Protein AF-A0A5T5WAS2-F1 (afdb_monomer)

Mean predicted aligned error: 12.67 Å

Foldseek 3Di:
DEEEPNHDQPDPLDPVDPLLCLVVVCVVPCQQSVDDSVPDDDYHYDYCVVQVVQDADPVSHHTDPDDSSVVVSVVVNVVSNVCSLDDNHPNHPVVVVVVVVVVVVVVVVVVVVVVVLVVLLVVLVVLLVVLVVVLVVLLVVLVVLVVVCVVPPCLLPPVNLVVSVVSLVVSVVSLVVSDQRDDRPDNPPCPVSSVVSVVSSVSSVVSSVVSVVVSVVSVVVNCVVDVPVVVVVVVVVVVVVVVVVVVVVVVVVVVVVVVVVVVD

Structure (mmCIF, N/CA/C/O backbone):
data_AF-A0A5T5WAS2-F1
#
_entry.id   AF-A0A5T5WAS2-F1
#
loop_
_atom_site.group_PDB
_atom_site.id
_atom_site.type_symbol
_atom_site.label_atom_id
_atom_site.label_alt_id
_atom_site.label_comp_id
_atom_site.label_asym_id
_atom_site.label_entity_id
_atom_site.label_seq_id
_atom_site.pdbx_PDB_ins_code
_atom_site.Cartn_x
_atom_site.Cartn_y
_atom_site.Cartn_z
_atom_site.occupancy
_atom_site.B_iso_or_equiv
_atom_site.auth_seq_id
_atom_site.auth_comp_id
_atom_site.auth_asym_id
_atom_site.auth_atom_id
_atom_site.pdbx_PDB_model_num
ATOM 1 N N . MET A 1 1 ? 25.055 -9.696 -26.603 1.00 89.44 1 MET A N 1
ATOM 2 C CA . MET A 1 1 ? 26.155 -10.652 -26.904 1.00 89.44 1 MET A CA 1
ATOM 3 C C . MET A 1 1 ? 26.413 -10.680 -28.405 1.00 89.44 1 MET A C 1
ATOM 5 O O . MET A 1 1 ? 25.540 -10.243 -29.143 1.00 89.44 1 MET A O 1
ATOM 9 N N . VAL A 1 2 ? 27.564 -11.176 -28.863 1.00 92.69 2 VAL A N 1
ATOM 10 C CA . VAL A 1 2 ? 27.837 -11.374 -30.299 1.00 92.69 2 VAL A CA 1
ATOM 11 C C . VAL A 1 2 ? 28.232 -12.828 -30.540 1.00 92.69 2 VAL A C 1
ATOM 13 O O . VAL A 1 2 ? 29.030 -13.386 -29.785 1.00 92.69 2 VAL A O 1
ATOM 16 N N . PHE A 1 3 ? 27.650 -13.431 -31.569 1.00 93.25 3 PHE A N 1
ATOM 17 C CA . PHE A 1 3 ? 27.916 -14.789 -32.025 1.00 93.25 3 PHE A CA 1
ATOM 18 C C . PHE A 1 3 ? 28.338 -14.749 -33.485 1.00 93.25 3 PHE A C 1
ATOM 20 O O . PHE A 1 3 ? 27.717 -14.051 -34.284 1.00 93.25 3 PHE A O 1
ATOM 27 N N . ARG A 1 4 ? 29.372 -15.512 -33.822 1.00 91.62 4 ARG A N 1
ATOM 28 C CA . ARG A 1 4 ? 29.858 -15.696 -35.179 1.00 91.62 4 ARG A CA 1
ATOM 29 C C . ARG A 1 4 ? 29.825 -17.166 -35.546 1.00 91.62 4 ARG A C 1
ATOM 31 O O . ARG A 1 4 ? 30.439 -17.966 -34.849 1.00 91.62 4 ARG A O 1
ATOM 38 N N . ASP A 1 5 ? 29.077 -17.503 -36.593 1.00 92.50 5 ASP A N 1
ATOM 39 C CA . ASP A 1 5 ? 28.855 -18.890 -37.027 1.00 92.50 5 ASP A CA 1
ATOM 40 C C . ASP A 1 5 ? 28.460 -19.794 -35.841 1.00 92.50 5 ASP A C 1
ATOM 42 O O . ASP A 1 5 ? 29.024 -20.858 -35.607 1.00 92.50 5 ASP A O 1
ATOM 46 N N . ASN A 1 6 ? 27.506 -19.307 -35.036 1.00 92.06 6 ASN A N 1
ATOM 47 C CA . ASN A 1 6 ? 27.000 -19.931 -33.804 1.00 92.06 6 ASN A CA 1
ATOM 48 C C . ASN A 1 6 ? 28.005 -20.064 -32.643 1.00 92.06 6 ASN A C 1
ATOM 50 O O . ASN A 1 6 ? 27.648 -20.585 -31.586 1.00 92.06 6 ASN A O 1
ATOM 54 N N . LEU A 1 7 ? 29.221 -19.530 -32.768 1.00 89.94 7 LEU A N 1
ATOM 55 C CA . LEU A 1 7 ? 30.199 -19.466 -31.684 1.00 89.94 7 LEU A CA 1
ATOM 56 C C . LEU A 1 7 ? 30.201 -18.090 -31.025 1.00 89.94 7 LEU A C 1
ATOM 58 O O . LEU A 1 7 ? 30.223 -17.053 -31.685 1.00 89.94 7 LEU A O 1
ATOM 62 N N . ARG A 1 8 ? 30.201 -18.058 -29.692 1.00 90.81 8 ARG A N 1
ATOM 63 C CA . ARG A 1 8 ? 30.239 -16.797 -28.946 1.00 90.81 8 ARG A CA 1
ATOM 64 C C . ARG A 1 8 ? 31.585 -16.099 -29.144 1.00 90.81 8 ARG A C 1
ATOM 66 O O . ARG A 1 8 ? 32.629 -16.669 -28.838 1.00 90.81 8 ARG A O 1
ATOM 73 N N . VAL A 1 9 ? 31.543 -14.828 -29.537 1.00 90.12 9 VAL A N 1
ATOM 74 C CA . VAL A 1 9 ? 32.726 -13.965 -29.617 1.00 90.12 9 VAL A CA 1
ATOM 75 C C . VAL A 1 9 ? 32.860 -13.186 -28.308 1.00 90.12 9 VAL A C 1
ATOM 77 O O . VAL A 1 9 ? 32.042 -12.319 -27.986 1.00 90.12 9 VAL A O 1
ATOM 80 N N . LEU A 1 10 ? 33.886 -13.507 -27.522 1.00 89.94 10 LEU A N 1
ATOM 81 C CA . LEU A 1 10 ? 34.275 -12.718 -26.350 1.00 89.94 10 LEU A CA 1
ATOM 82 C C . LEU A 1 10 ? 35.046 -11.474 -26.809 1.00 89.94 10 LEU A C 1
ATOM 84 O O . LEU A 1 10 ? 35.677 -11.532 -27.855 1.00 89.94 10 LEU A O 1
ATOM 88 N N . PRO A 1 11 ? 35.027 -10.345 -26.081 1.00 89.50 11 PRO A N 1
ATOM 89 C CA . PRO A 1 11 ? 34.380 -10.094 -24.786 1.00 89.50 11 PRO A CA 1
ATOM 90 C C . PRO A 1 11 ? 32.940 -9.540 -24.881 1.00 89.50 11 PRO A C 1
ATOM 92 O O . PRO A 1 11 ? 32.394 -9.072 -23.882 1.00 89.50 11 PRO A O 1
ATOM 95 N N . TYR A 1 12 ? 32.299 -9.560 -26.053 1.00 89.25 12 TYR A N 1
ATOM 96 C CA . TYR A 1 12 ? 31.058 -8.813 -26.276 1.00 89.25 12 TYR A CA 1
ATOM 97 C C . TYR A 1 12 ? 29.882 -9.266 -25.397 1.00 89.25 12 TYR A C 1
ATOM 99 O O . TYR A 1 12 ? 29.490 -10.439 -25.364 1.00 89.25 12 TYR A O 1
ATOM 107 N N . GLY A 1 13 ? 29.255 -8.294 -24.729 1.00 81.00 13 GLY A N 1
ATOM 108 C CA . GLY A 1 13 ? 28.155 -8.515 -23.787 1.00 81.00 13 GLY A CA 1
ATOM 109 C C . GLY A 1 13 ? 28.596 -8.810 -22.352 1.00 81.00 13 GLY A C 1
ATOM 110 O O . GLY A 1 13 ? 27.746 -9.159 -21.538 1.00 81.00 13 GLY A O 1
ATOM 111 N N . ARG A 1 14 ? 29.892 -8.698 -22.033 1.00 86.56 14 ARG A N 1
ATOM 112 C CA . ARG A 1 14 ? 30.344 -8.579 -20.641 1.00 86.56 14 ARG A CA 1
ATOM 113 C C . ARG A 1 14 ? 30.153 -7.143 -20.139 1.00 86.56 14 ARG A C 1
ATOM 115 O O . ARG A 1 14 ? 30.138 -6.206 -20.929 1.00 86.56 14 ARG A O 1
ATOM 122 N N . VAL A 1 15 ? 29.995 -6.981 -18.825 1.00 82.75 15 VAL A N 1
ATOM 123 C CA . VAL A 1 15 ? 29.697 -5.683 -18.185 1.00 82.75 15 VAL A CA 1
ATOM 124 C C . VAL A 1 15 ? 30.860 -4.693 -18.314 1.00 82.75 15 VAL A C 1
ATOM 126 O O . VAL A 1 15 ? 30.633 -3.494 -18.421 1.00 82.75 15 VAL A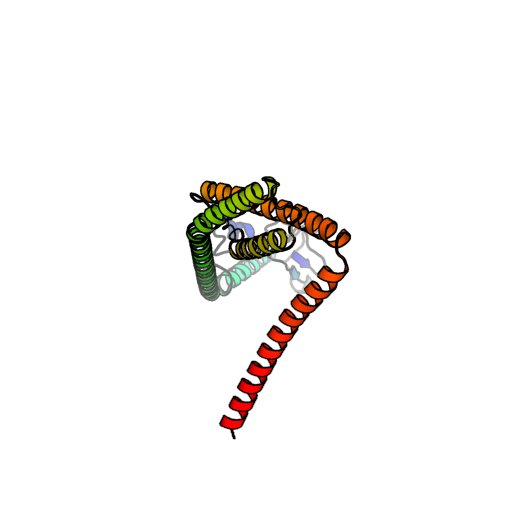 O 1
ATOM 129 N N . ASP A 1 16 ? 32.090 -5.199 -18.341 1.00 86.81 16 ASP A N 1
ATOM 130 C CA . ASP A 1 16 ? 33.338 -4.452 -18.524 1.00 86.81 16 ASP A CA 1
ATOM 131 C C . ASP A 1 16 ? 33.620 -4.087 -19.993 1.00 86.81 16 ASP A C 1
ATOM 133 O O . ASP A 1 16 ? 34.584 -3.379 -20.283 1.00 86.81 16 ASP A O 1
ATOM 137 N N . ASN A 1 17 ? 32.786 -4.545 -20.935 1.00 90.25 17 ASN A N 1
ATOM 138 C CA . ASN A 1 17 ? 32.962 -4.296 -22.358 1.00 90.25 17 ASN A CA 1
ATOM 139 C C . ASN A 1 17 ? 31.754 -3.578 -22.975 1.00 90.25 17 ASN A C 1
ATOM 141 O O . ASN A 1 17 ? 30.793 -4.206 -23.422 1.00 90.25 17 ASN A O 1
ATOM 145 N N . ASP A 1 18 ? 31.849 -2.252 -23.085 1.00 92.69 18 ASP A N 1
ATOM 146 C CA . ASP A 1 18 ? 30.824 -1.420 -23.723 1.00 92.69 18 ASP A CA 1
ATOM 147 C C . ASP A 1 18 ? 31.137 -1.129 -25.202 1.00 92.69 18 ASP A C 1
ATOM 149 O O . ASP A 1 18 ? 31.214 0.019 -25.640 1.00 92.69 18 ASP A O 1
ATOM 153 N N . PHE A 1 19 ? 31.360 -2.177 -26.005 1.00 92.19 19 PHE A N 1
ATOM 154 C CA . PHE A 1 19 ? 31.750 -2.014 -27.414 1.00 92.19 19 PHE A CA 1
ATOM 155 C C . PHE A 1 19 ? 30.771 -1.148 -28.224 1.00 92.19 19 PHE A C 1
ATOM 157 O O . PHE A 1 19 ? 31.207 -0.328 -29.032 1.00 92.19 19 PHE A O 1
ATOM 164 N N . PHE A 1 20 ? 29.466 -1.300 -27.975 1.00 93.19 20 PHE A N 1
ATOM 165 C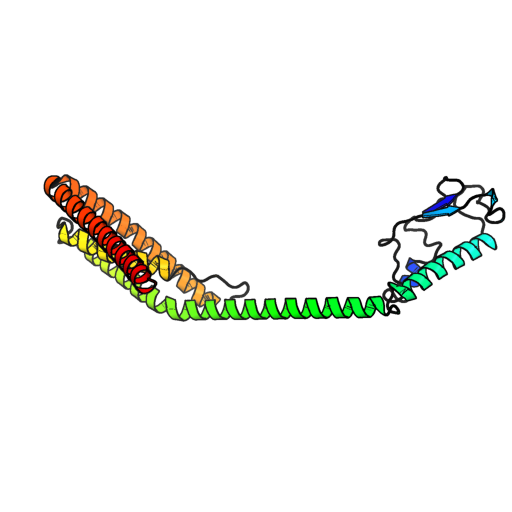 CA . PHE A 1 20 ? 28.393 -0.551 -28.640 1.00 93.19 20 PHE A CA 1
ATOM 166 C C . PHE A 1 20 ? 28.058 0.790 -27.964 1.00 93.19 20 PHE A C 1
ATOM 168 O O . PHE A 1 20 ? 27.107 1.453 -28.383 1.00 93.19 20 PHE A O 1
ATOM 175 N N . GLN A 1 21 ? 28.830 1.203 -26.951 1.00 94.06 21 GLN A N 1
ATOM 176 C CA . GLN A 1 21 ? 28.673 2.479 -26.237 1.00 94.06 21 GLN A CA 1
ATOM 177 C C . GLN A 1 21 ? 27.273 2.688 -25.648 1.00 94.06 21 GLN A C 1
ATOM 179 O O . GLN A 1 21 ? 26.723 3.790 -25.687 1.00 94.06 21 GLN A O 1
ATOM 184 N N . ILE A 1 22 ? 26.659 1.617 -25.151 1.00 94.44 22 ILE A N 1
ATOM 185 C CA . ILE A 1 22 ? 25.309 1.653 -24.593 1.00 94.44 22 ILE A CA 1
ATOM 186 C C . ILE A 1 22 ? 25.325 2.418 -23.270 1.00 94.44 22 ILE A C 1
ATOM 188 O O . ILE A 1 22 ? 24.515 3.326 -23.076 1.00 94.44 22 ILE A O 1
ATOM 192 N N . GLU A 1 23 ? 26.253 2.082 -22.374 1.00 94.62 23 GLU A N 1
ATOM 193 C CA . GLU A 1 23 ? 26.372 2.734 -21.066 1.00 94.62 23 GLU A CA 1
ATOM 194 C C . GLU A 1 23 ? 27.016 4.118 -21.187 1.00 94.62 23 GLU A C 1
ATOM 196 O O . GLU A 1 23 ? 26.553 5.061 -20.542 1.00 94.62 23 GLU A O 1
ATOM 201 N N . GLU A 1 24 ? 28.009 4.278 -22.068 1.00 95.38 24 GLU A N 1
ATOM 202 C CA . GLU A 1 24 ? 28.606 5.587 -22.362 1.00 95.38 24 GLU A CA 1
ATOM 203 C C . GLU A 1 24 ? 27.536 6.596 -22.811 1.00 95.38 24 GLU A C 1
ATOM 205 O O . GLU A 1 24 ? 27.381 7.649 -22.192 1.00 95.38 24 GLU A O 1
ATOM 210 N N . ARG A 1 25 ? 26.715 6.264 -23.816 1.00 94.12 25 ARG A N 1
ATOM 211 C CA . ARG A 1 25 ? 25.639 7.162 -24.275 1.00 94.12 25 ARG A CA 1
ATOM 212 C C . ARG A 1 25 ? 24.589 7.392 -23.192 1.00 94.12 25 ARG A C 1
ATOM 214 O O . ARG A 1 25 ? 24.127 8.519 -23.005 1.00 94.12 25 ARG A O 1
ATOM 221 N N . ARG A 1 26 ? 24.231 6.349 -22.435 1.00 94.25 26 ARG A N 1
ATOM 222 C CA . ARG A 1 26 ? 23.306 6.467 -21.299 1.00 94.25 26 ARG A CA 1
ATOM 223 C C . ARG A 1 26 ? 23.793 7.475 -20.260 1.00 94.25 26 ARG A C 1
ATOM 225 O O . ARG A 1 26 ? 22.962 8.198 -19.710 1.00 94.25 26 ARG A O 1
ATOM 232 N N . SER A 1 27 ? 25.102 7.554 -20.018 1.00 95.44 27 SER A N 1
ATOM 233 C CA . SER A 1 27 ? 25.689 8.508 -19.070 1.00 95.44 27 SER A CA 1
ATOM 234 C C . SER A 1 27 ? 25.442 9.971 -19.458 1.00 95.44 27 SER A C 1
ATOM 236 O O . SER A 1 27 ? 25.269 10.811 -18.579 1.00 95.44 27 SER A O 1
ATOM 238 N N . TRP A 1 28 ? 25.329 10.273 -20.757 1.00 94.56 28 TRP A N 1
ATOM 239 C CA . TRP A 1 28 ? 25.027 11.624 -21.234 1.00 94.56 28 TRP A CA 1
ATOM 240 C C . TRP A 1 28 ? 23.579 12.022 -20.947 1.00 94.56 28 TRP A C 1
ATOM 242 O O . TRP A 1 28 ? 23.306 13.152 -20.549 1.00 94.56 28 TRP A O 1
ATOM 252 N N . ASN A 1 29 ? 22.630 11.106 -21.170 1.00 94.12 29 ASN A N 1
ATOM 253 C CA . ASN A 1 29 ? 21.219 11.319 -20.851 1.00 94.12 29 ASN A CA 1
ATOM 254 C C . ASN A 1 29 ? 20.459 9.987 -20.757 1.00 94.12 29 ASN A C 1
ATOM 256 O O . ASN A 1 29 ? 20.007 9.442 -21.767 1.00 94.12 29 ASN A O 1
ATOM 260 N N . ALA A 1 30 ? 20.234 9.504 -19.535 1.00 92.19 30 ALA A N 1
ATOM 261 C CA . ALA A 1 30 ? 19.566 8.223 -19.288 1.00 92.19 30 ALA A CA 1
ATOM 262 C C . ALA A 1 30 ? 18.076 8.199 -19.682 1.00 92.19 30 ALA A C 1
ATOM 264 O O . ALA A 1 30 ? 17.485 7.125 -19.822 1.00 92.19 30 ALA A O 1
ATOM 265 N N . GLY A 1 31 ? 17.451 9.373 -19.821 1.00 90.12 31 GLY A N 1
ATOM 266 C CA . GLY A 1 31 ? 16.071 9.503 -20.279 1.00 90.12 31 GLY A CA 1
ATOM 267 C C . GLY A 1 31 ? 15.961 9.277 -21.782 1.00 90.12 31 GLY A C 1
ATOM 268 O O . GLY A 1 31 ? 15.091 8.522 -22.223 1.00 90.12 31 GLY A O 1
ATOM 269 N N . ARG A 1 32 ? 16.861 9.896 -22.554 1.00 90.44 32 ARG A N 1
ATOM 270 C CA . ARG A 1 32 ? 16.934 9.767 -24.012 1.00 90.44 32 ARG A CA 1
ATOM 271 C C . ARG A 1 32 ? 17.526 8.428 -24.444 1.00 90.44 32 ARG A C 1
ATOM 273 O O . ARG A 1 32 ? 16.867 7.682 -25.161 1.00 90.44 32 ARG A O 1
ATOM 280 N N . TYR A 1 33 ? 18.742 8.119 -24.002 1.00 94.00 33 TYR A N 1
ATOM 281 C CA . TYR A 1 33 ? 19.428 6.870 -24.321 1.00 94.00 33 TYR A CA 1
ATOM 282 C C . TYR A 1 33 ? 18.900 5.769 -23.396 1.00 94.00 33 TYR A C 1
ATOM 284 O O . TYR A 1 33 ? 19.462 5.459 -22.347 1.00 94.00 33 TYR A O 1
ATOM 292 N N . TYR A 1 34 ? 17.736 5.240 -23.775 1.00 94.25 34 TYR A N 1
ATOM 293 C CA . TYR A 1 34 ? 16.892 4.382 -22.944 1.00 94.25 34 TYR A CA 1
ATOM 294 C C . TYR A 1 34 ? 17.555 3.077 -22.496 1.00 94.25 34 TYR A C 1
ATOM 296 O O . TYR A 1 34 ? 17.253 2.572 -21.410 1.00 94.25 34 TYR A O 1
ATOM 304 N N . TRP A 1 35 ? 18.448 2.532 -23.315 1.00 94.31 35 TRP A N 1
ATOM 305 C CA . TRP A 1 35 ? 19.048 1.221 -23.104 1.00 94.31 35 TRP A CA 1
ATOM 306 C C . TRP A 1 35 ? 20.104 1.235 -21.995 1.00 94.31 35 TRP A C 1
ATOM 308 O O . TRP A 1 35 ? 20.715 2.258 -21.698 1.00 94.31 35 TRP A O 1
ATOM 318 N N . SER A 1 36 ? 20.282 0.088 -21.349 1.00 92.94 36 SER A N 1
ATOM 319 C CA . SER A 1 36 ? 21.345 -0.185 -20.379 1.00 92.94 36 SER A CA 1
ATOM 320 C C . SER A 1 36 ? 21.684 -1.662 -20.482 1.00 92.94 36 SER A C 1
ATOM 322 O O . SER A 1 36 ? 20.770 -2.482 -20.567 1.00 92.94 36 SER A O 1
ATOM 324 N N . ASN A 1 37 ? 22.962 -2.007 -20.389 1.00 88.94 37 ASN A N 1
ATOM 325 C CA . ASN A 1 37 ? 23.468 -3.376 -20.369 1.00 88.94 37 ASN A CA 1
ATOM 326 C C . ASN A 1 37 ? 22.819 -4.222 -19.259 1.00 88.94 37 ASN A C 1
ATOM 328 O O . ASN A 1 37 ? 22.716 -5.434 -19.403 1.00 88.94 37 ASN A O 1
ATOM 332 N N . ARG A 1 38 ? 22.319 -3.601 -18.177 1.00 87.88 38 ARG A N 1
ATOM 333 C CA . ARG A 1 38 ? 21.585 -4.291 -17.095 1.00 87.88 38 ARG A CA 1
ATOM 334 C C . ARG A 1 38 ? 20.087 -4.478 -17.357 1.00 87.88 38 ARG A C 1
ATOM 336 O O . ARG A 1 38 ? 19.416 -5.134 -16.569 1.00 87.88 38 ARG A O 1
ATOM 343 N N . ARG A 1 39 ? 19.535 -3.843 -18.394 1.00 87.06 39 ARG A N 1
ATOM 344 C CA . ARG A 1 39 ? 18.088 -3.795 -18.684 1.00 87.06 39 ARG A CA 1
ATOM 345 C C . ARG A 1 39 ? 17.730 -4.348 -20.060 1.00 87.06 39 ARG A C 1
ATOM 347 O O . ARG A 1 39 ? 16.582 -4.237 -20.475 1.00 87.06 39 ARG A O 1
ATOM 354 N N . ILE A 1 40 ? 18.705 -4.909 -20.766 1.00 89.06 40 ILE A N 1
ATOM 355 C CA . ILE A 1 40 ? 18.526 -5.505 -22.086 1.00 89.06 40 ILE A CA 1
ATOM 356 C C . ILE A 1 40 ? 19.111 -6.910 -22.091 1.00 89.06 40 ILE A C 1
ATOM 358 O O . ILE A 1 40 ? 20.105 -7.188 -21.424 1.00 89.06 40 ILE A O 1
ATOM 362 N N . PHE A 1 41 ? 18.509 -7.784 -22.883 1.00 90.06 41 PHE A N 1
ATOM 363 C CA . PHE A 1 41 ? 19.040 -9.100 -23.196 1.00 90.06 41 PHE A CA 1
ATOM 364 C C . PHE A 1 41 ? 18.936 -9.311 -24.704 1.00 90.06 41 PHE A C 1
ATOM 366 O O . PHE A 1 41 ? 18.098 -8.708 -25.371 1.00 90.06 41 PHE A O 1
ATOM 373 N N . GLY A 1 42 ? 19.819 -10.139 -25.253 1.00 90.44 42 GLY A N 1
ATOM 374 C CA . GLY A 1 42 ? 19.830 -10.429 -26.680 1.00 90.44 42 GLY A CA 1
ATOM 375 C C . GLY A 1 42 ? 21.223 -10.706 -27.226 1.00 90.44 42 GLY A C 1
ATOM 376 O O . GLY A 1 42 ? 22.252 -10.606 -26.536 1.00 90.44 42 GLY A O 1
ATOM 377 N N . PHE A 1 43 ? 21.254 -11.058 -28.503 1.00 92.81 43 PHE A N 1
ATOM 378 C CA . PHE A 1 43 ? 22.480 -11.346 -29.219 1.00 92.81 43 PHE A CA 1
ATOM 379 C C . PHE A 1 43 ? 22.417 -10.859 -30.661 1.00 92.81 43 PHE A C 1
ATOM 381 O O . PHE A 1 43 ? 21.348 -10.702 -31.238 1.00 92.81 43 PHE A O 1
ATOM 388 N N . ILE A 1 44 ? 23.596 -10.628 -31.220 1.00 93.62 44 ILE A N 1
ATOM 389 C CA . ILE A 1 44 ? 23.808 -10.366 -32.636 1.00 93.62 44 ILE A CA 1
ATOM 390 C C . ILE A 1 44 ? 24.451 -11.627 -33.196 1.00 93.62 44 ILE A C 1
ATOM 392 O O . ILE A 1 44 ? 25.494 -12.042 -32.689 1.00 93.62 44 ILE A O 1
ATOM 396 N N . SER A 1 45 ? 23.825 -12.238 -34.197 1.00 94.81 45 SER A N 1
ATOM 397 C CA . SER A 1 45 ? 24.408 -13.356 -34.938 1.00 94.81 45 SER A CA 1
ATOM 398 C C . SER A 1 45 ? 24.935 -12.857 -36.271 1.00 94.81 45 SER A C 1
ATOM 400 O O . SER A 1 45 ? 24.224 -12.175 -37.006 1.00 94.81 45 SER A O 1
ATOM 402 N N . ILE A 1 46 ? 26.184 -13.184 -36.565 1.00 93.94 46 ILE A N 1
ATOM 403 C CA . ILE A 1 46 ? 26.865 -12.857 -37.815 1.00 93.94 46 ILE A CA 1
ATOM 404 C C . ILE A 1 46 ? 27.475 -14.129 -38.400 1.00 93.94 46 ILE A C 1
ATOM 406 O O . ILE A 1 46 ? 27.870 -15.035 -37.670 1.00 93.94 46 ILE A O 1
ATOM 410 N N . THR A 1 47 ? 27.580 -14.199 -39.723 1.00 95.00 47 THR A N 1
ATOM 411 C CA . THR A 1 47 ? 28.242 -15.316 -40.410 1.00 95.00 47 THR A CA 1
ATOM 412 C C . THR A 1 47 ? 29.563 -14.868 -41.017 1.00 95.00 47 THR A C 1
ATOM 414 O O . THR A 1 47 ? 29.670 -13.741 -41.513 1.00 95.00 47 THR A O 1
ATOM 417 N N . GLN A 1 48 ? 30.586 -15.725 -41.013 1.00 91.38 48 GLN A N 1
ATOM 418 C CA . GLN A 1 48 ? 31.863 -15.398 -41.653 1.00 91.38 48 GLN A CA 1
ATOM 419 C C . GLN A 1 48 ? 31.731 -15.269 -43.173 1.00 91.38 48 GLN A C 1
ATOM 421 O O . GLN A 1 48 ? 32.361 -14.386 -43.755 1.00 91.38 48 GLN A O 1
ATOM 426 N N . SER A 1 49 ? 30.896 -16.099 -43.805 1.00 94.06 49 SER A N 1
ATOM 427 C CA . SER A 1 49 ? 30.698 -16.108 -45.261 1.00 94.06 49 SER A CA 1
ATOM 428 C C . SER A 1 49 ? 30.234 -14.754 -45.806 1.00 94.06 49 SER A C 1
ATOM 430 O O . SER A 1 49 ? 30.765 -14.292 -46.818 1.00 94.06 49 SER A O 1
ATOM 432 N N . ASN A 1 50 ? 29.307 -14.099 -45.099 1.00 94.62 50 ASN A N 1
ATOM 433 C CA . ASN A 1 50 ? 28.711 -12.829 -45.515 1.00 94.62 50 ASN A CA 1
ATOM 434 C C . ASN A 1 50 ? 29.446 -11.605 -44.944 1.00 94.62 50 ASN A C 1
ATOM 436 O O . ASN A 1 50 ? 29.200 -10.489 -45.386 1.00 94.62 50 ASN A O 1
ATOM 440 N N . ASN A 1 51 ? 30.352 -11.792 -43.977 1.00 93.62 51 ASN A N 1
ATOM 441 C CA . ASN A 1 51 ? 31.053 -10.709 -43.278 1.00 93.62 51 ASN A CA 1
ATOM 442 C C . ASN A 1 51 ? 32.573 -10.942 -43.293 1.00 93.62 51 ASN A C 1
ATOM 444 O O . ASN A 1 51 ? 33.224 -10.958 -42.244 1.00 93.62 51 ASN A O 1
ATOM 448 N N . LYS A 1 52 ? 33.146 -11.154 -44.486 1.00 92.81 52 LYS A N 1
ATOM 449 C CA . LYS A 1 52 ? 34.573 -11.499 -44.667 1.00 92.81 52 LYS A CA 1
ATOM 450 C C . LYS A 1 52 ? 35.523 -10.436 -44.109 1.00 92.81 52 LYS A C 1
ATOM 452 O O . LYS A 1 52 ? 36.567 -10.770 -43.550 1.00 92.81 52 LYS A O 1
ATOM 457 N N . GLU A 1 53 ? 35.127 -9.169 -44.209 1.00 94.44 53 GLU A N 1
ATOM 458 C CA . GLU A 1 53 ? 35.920 -8.047 -43.708 1.00 94.44 53 GLU A CA 1
ATOM 459 C C . GLU A 1 53 ? 35.842 -7.881 -42.195 1.00 94.44 53 GLU A C 1
ATOM 461 O O . GLU A 1 53 ? 36.728 -7.273 -41.608 1.00 94.44 53 GLU A O 1
ATOM 466 N N . LEU A 1 54 ? 34.851 -8.449 -41.512 1.00 92.81 54 LEU A N 1
ATOM 467 C CA . LEU A 1 54 ? 34.828 -8.437 -40.056 1.00 92.81 54 LEU A CA 1
ATOM 468 C C . LEU A 1 54 ? 35.774 -9.534 -39.563 1.00 92.81 54 LEU A C 1
ATOM 470 O O . LEU A 1 54 ? 35.383 -10.687 -39.490 1.00 92.81 54 LEU A O 1
ATOM 474 N N . LYS A 1 55 ? 37.042 -9.231 -39.290 1.00 91.25 55 LYS A N 1
ATOM 475 C CA . LYS A 1 55 ? 38.050 -10.249 -38.932 1.00 91.25 55 LYS A CA 1
ATOM 476 C C . LYS A 1 55 ? 38.176 -10.404 -37.419 1.00 91.25 55 LYS A C 1
ATOM 478 O O . LYS A 1 55 ? 38.168 -9.407 -36.701 1.00 91.25 55 LYS A O 1
ATOM 483 N N . ASP A 1 56 ? 38.320 -11.636 -36.942 1.00 90.44 56 ASP A N 1
ATOM 484 C CA . ASP A 1 56 ? 38.592 -11.912 -35.527 1.00 90.44 56 ASP A CA 1
ATOM 485 C C . ASP A 1 56 ? 40.073 -11.685 -35.217 1.00 90.44 56 ASP A C 1
ATOM 487 O O . ASP A 1 56 ? 40.941 -11.876 -36.073 1.00 90.44 56 ASP A O 1
ATOM 491 N N . LYS A 1 57 ? 40.384 -11.277 -33.986 1.00 90.81 57 LYS A N 1
ATOM 492 C CA . LYS A 1 57 ? 41.771 -11.259 -33.506 1.00 90.81 57 LYS A CA 1
ATOM 493 C C . LYS A 1 57 ? 42.307 -12.684 -33.365 1.00 90.81 57 LYS A C 1
ATOM 495 O O . LYS A 1 57 ? 41.538 -13.609 -33.115 1.00 90.81 57 LYS A O 1
ATOM 500 N N . SER A 1 58 ? 43.631 -12.845 -33.404 1.00 83.50 58 SER A N 1
ATOM 501 C CA . SER A 1 58 ? 44.297 -14.152 -33.277 1.00 83.50 58 SER A CA 1
ATOM 502 C C . SER A 1 58 ? 43.893 -14.927 -32.016 1.00 83.50 58 SER A C 1
ATOM 504 O O . SER A 1 58 ? 43.736 -16.139 -32.071 1.00 83.50 58 SER A O 1
ATOM 506 N N . GLY A 1 59 ? 43.647 -14.232 -30.897 1.00 82.88 59 GLY A N 1
ATOM 507 C CA . GLY A 1 59 ? 43.162 -14.839 -29.649 1.00 82.88 59 GLY A CA 1
ATOM 508 C C . GLY A 1 59 ? 41.646 -15.061 -29.572 1.00 82.88 59 GLY A C 1
ATOM 509 O O . GLY A 1 59 ? 41.151 -15.459 -28.526 1.00 82.88 59 GLY A O 1
ATOM 510 N N . ARG A 1 60 ? 40.883 -14.752 -30.633 1.00 74.69 60 ARG A N 1
ATOM 511 C CA . ARG A 1 60 ? 39.403 -14.745 -30.653 1.00 74.69 60 ARG A CA 1
ATOM 512 C C . ARG A 1 60 ? 38.757 -13.872 -29.562 1.00 74.69 60 ARG A C 1
ATOM 514 O O . ARG A 1 60 ? 37.578 -14.017 -29.249 1.00 74.69 60 ARG A O 1
ATOM 521 N N . GLU A 1 61 ? 39.513 -12.906 -29.040 1.00 85.81 61 GLU A N 1
ATOM 522 C CA . GLU A 1 61 ? 39.066 -11.886 -28.082 1.00 85.81 61 GLU A CA 1
ATOM 523 C C . GLU A 1 61 ? 38.603 -10.607 -28.800 1.00 85.81 61 GLU A C 1
ATOM 525 O O . GLU A 1 61 ? 39.132 -9.497 -28.631 1.00 85.81 61 GLU A O 1
ATOM 530 N N . GLY A 1 62 ? 37.601 -10.786 -29.653 1.00 88.19 62 GLY A N 1
ATOM 531 C CA . GLY A 1 62 ? 36.899 -9.725 -30.358 1.00 88.19 62 GLY A CA 1
ATOM 532 C C . GLY A 1 62 ? 37.424 -9.494 -31.767 1.00 88.19 62 GLY A C 1
ATOM 533 O O . GLY A 1 62 ? 38.309 -10.197 -32.260 1.00 88.19 62 GLY A O 1
ATOM 534 N N . PHE A 1 63 ? 36.866 -8.481 -32.422 1.00 92.00 63 PHE A N 1
ATOM 535 C CA . PHE A 1 63 ? 37.212 -8.139 -33.797 1.00 92.00 63 PHE A CA 1
ATOM 536 C C . PHE A 1 63 ? 38.491 -7.300 -33.884 1.00 92.00 63 PHE A C 1
ATOM 538 O O . PHE A 1 63 ? 38.820 -6.509 -32.989 1.00 92.00 63 PHE A O 1
ATOM 545 N N . ILE A 1 64 ? 39.211 -7.451 -34.994 1.00 92.44 64 ILE A N 1
ATOM 546 C CA . ILE A 1 64 ? 40.285 -6.546 -35.399 1.00 92.44 64 ILE A CA 1
ATOM 547 C C . ILE A 1 64 ? 39.681 -5.154 -35.601 1.00 92.44 64 ILE A C 1
ATOM 549 O O . ILE A 1 64 ? 38.592 -5.000 -36.153 1.00 92.44 64 ILE A O 1
ATOM 553 N N . ARG A 1 65 ? 40.395 -4.118 -35.148 1.00 91.44 65 ARG A N 1
ATOM 554 C CA . ARG A 1 65 ? 39.987 -2.725 -35.360 1.00 91.44 65 ARG A CA 1
ATOM 555 C C . ARG A 1 65 ? 40.175 -2.357 -36.830 1.00 91.44 65 ARG A C 1
ATOM 557 O O . ARG A 1 65 ? 41.228 -1.870 -37.221 1.00 91.44 65 ARG A O 1
ATOM 564 N N . ASN A 1 66 ? 39.151 -2.598 -37.634 1.00 93.81 66 ASN A N 1
ATOM 565 C CA . ASN A 1 66 ? 39.113 -2.234 -39.042 1.00 93.81 66 ASN A CA 1
ATOM 566 C C . ASN A 1 66 ? 37.837 -1.445 -39.369 1.00 93.81 66 ASN A C 1
ATOM 568 O O . ASN A 1 66 ? 37.123 -0.984 -38.474 1.00 93.81 66 ASN A O 1
ATOM 572 N N . GLN A 1 67 ? 37.590 -1.197 -40.653 1.00 96.19 67 GLN A N 1
ATOM 573 C CA . GLN A 1 67 ? 36.393 -0.488 -41.094 1.00 96.19 67 GLN A CA 1
ATOM 574 C C . GLN A 1 67 ? 35.110 -1.260 -40.749 1.00 96.19 67 GLN A C 1
ATOM 576 O O . GLN A 1 67 ? 34.264 -0.707 -40.055 1.00 96.19 67 GLN A O 1
ATOM 581 N N . ALA A 1 68 ? 35.024 -2.547 -41.098 1.00 95.31 68 ALA A N 1
ATOM 582 C CA . ALA A 1 68 ? 33.845 -3.373 -40.829 1.00 95.31 68 ALA A CA 1
ATOM 583 C C . ALA A 1 68 ? 33.458 -3.418 -39.335 1.00 95.31 68 ALA A C 1
ATOM 585 O O . ALA A 1 68 ? 32.284 -3.317 -38.986 1.00 95.31 68 ALA A O 1
ATOM 586 N N . ALA A 1 69 ? 34.434 -3.510 -38.422 1.00 94.19 69 ALA A N 1
ATOM 587 C CA . ALA A 1 69 ? 34.169 -3.485 -36.981 1.00 94.19 69 ALA A CA 1
ATOM 588 C C . ALA A 1 69 ? 33.647 -2.120 -36.491 1.00 94.19 69 ALA A C 1
ATOM 590 O O . ALA A 1 69 ? 32.811 -2.068 -35.585 1.00 94.19 69 ALA A O 1
ATOM 591 N N . ARG A 1 70 ? 34.127 -1.013 -37.077 1.00 95.19 70 ARG A N 1
ATOM 592 C CA . ARG A 1 70 ? 33.627 0.340 -36.780 1.00 95.19 70 ARG A CA 1
ATOM 593 C C . ARG A 1 70 ? 32.207 0.530 -37.304 1.00 95.19 70 ARG A C 1
ATOM 595 O O . ARG A 1 70 ? 31.372 1.053 -36.578 1.00 95.19 70 ARG A O 1
ATOM 602 N N . GLU A 1 71 ? 31.925 0.054 -38.510 1.00 95.88 71 GLU A N 1
ATOM 603 C CA . GLU A 1 71 ? 30.588 0.104 -39.108 1.00 95.88 71 GLU A CA 1
ATOM 604 C C . GLU A 1 71 ? 29.583 -0.730 -38.312 1.00 95.88 71 GLU A C 1
ATOM 606 O O . GLU A 1 71 ? 28.516 -0.222 -37.979 1.00 95.88 71 GLU A O 1
ATOM 611 N N . LEU A 1 72 ? 29.941 -1.953 -37.899 1.00 94.75 72 LEU A N 1
ATOM 612 C CA . LEU A 1 72 ? 29.100 -2.775 -37.021 1.00 94.75 72 LEU A CA 1
ATOM 613 C C . LEU A 1 72 ? 28.756 -2.041 -35.720 1.00 94.75 72 LEU A C 1
ATOM 615 O O . LEU A 1 72 ? 27.604 -2.054 -35.283 1.00 94.75 72 LEU A O 1
ATOM 619 N N . LYS A 1 73 ? 29.756 -1.405 -35.096 1.00 94.62 73 LYS A N 1
ATOM 620 C CA . LYS A 1 73 ? 29.544 -0.604 -33.889 1.00 94.62 73 LYS A CA 1
ATOM 621 C C . LYS A 1 73 ? 28.521 0.504 -34.154 1.00 94.62 73 LYS A C 1
ATOM 623 O O . LYS A 1 73 ? 27.535 0.582 -33.427 1.00 94.62 73 LYS A O 1
ATOM 628 N N . THR A 1 74 ? 28.733 1.308 -35.195 1.00 96.25 74 THR A N 1
ATOM 629 C CA . THR A 1 74 ? 27.845 2.419 -35.564 1.00 96.25 74 THR A CA 1
ATOM 630 C C . THR A 1 74 ? 26.425 1.940 -35.858 1.00 96.25 74 THR A C 1
ATOM 632 O O . THR A 1 74 ? 25.486 2.449 -35.256 1.00 96.25 74 THR A O 1
ATOM 635 N N . LEU A 1 75 ? 26.262 0.903 -36.684 1.00 96.12 75 LEU A N 1
ATOM 636 C CA . LEU A 1 75 ? 24.955 0.349 -37.051 1.00 96.12 75 LEU A CA 1
ATOM 637 C C . LEU A 1 75 ? 24.132 -0.054 -35.826 1.00 96.12 75 LEU A C 1
ATOM 639 O O . LEU A 1 75 ? 22.958 0.293 -35.715 1.00 96.12 75 LEU A O 1
ATOM 643 N N . VAL A 1 76 ? 24.749 -0.769 -34.885 1.00 94.88 76 VAL A N 1
ATOM 644 C CA . VAL A 1 76 ? 24.061 -1.216 -33.669 1.00 94.88 76 VAL A CA 1
ATOM 645 C C . VAL A 1 76 ? 23.753 -0.033 -32.754 1.00 94.88 76 VAL A C 1
ATOM 647 O O . VAL A 1 76 ? 22.632 0.073 -32.255 1.00 94.88 76 VAL A O 1
ATOM 650 N N . SER A 1 77 ? 24.709 0.876 -32.541 1.00 94.19 77 SER A N 1
ATOM 651 C CA . SER A 1 77 ? 24.490 2.071 -31.719 1.00 94.19 77 SER A CA 1
ATOM 652 C C . SER A 1 77 ? 23.365 2.957 -32.276 1.00 94.19 77 SER A C 1
ATOM 654 O O . SER A 1 77 ? 22.547 3.472 -31.505 1.00 94.19 77 SER A O 1
ATOM 656 N N . ASP A 1 78 ? 23.282 3.107 -33.596 1.00 96.38 78 ASP A N 1
ATOM 657 C CA . ASP A 1 78 ? 22.275 3.933 -34.265 1.00 96.38 78 ASP A CA 1
ATOM 658 C C . ASP A 1 78 ? 20.907 3.255 -34.299 1.00 96.38 78 ASP A C 1
ATOM 660 O O . ASP A 1 78 ? 19.894 3.918 -34.061 1.00 96.38 78 ASP A O 1
ATOM 664 N N . LEU A 1 79 ? 20.858 1.932 -34.488 1.00 95.88 79 LEU A N 1
ATOM 665 C CA . LEU A 1 79 ? 19.627 1.155 -34.349 1.00 95.88 79 LEU A CA 1
ATOM 666 C C . LEU A 1 79 ? 19.039 1.317 -32.943 1.00 95.88 79 LEU A C 1
ATOM 668 O O . LEU A 1 79 ? 17.862 1.645 -32.790 1.00 95.88 79 LEU A O 1
ATOM 672 N N . LEU A 1 80 ? 19.865 1.142 -31.909 1.00 94.69 80 LEU A N 1
ATOM 673 C CA . LEU A 1 80 ? 19.445 1.317 -30.520 1.00 94.69 80 LEU A CA 1
ATOM 674 C C . LEU A 1 80 ? 18.965 2.749 -30.262 1.00 94.69 80 LEU A C 1
ATOM 676 O O . LEU A 1 80 ? 17.912 2.943 -29.652 1.00 94.69 80 LEU A O 1
ATOM 680 N N . THR A 1 81 ? 19.689 3.752 -30.758 1.00 95.06 81 THR A N 1
ATOM 681 C CA . THR A 1 81 ? 19.286 5.158 -30.616 1.00 95.06 81 THR A CA 1
ATOM 682 C C . THR A 1 81 ? 17.954 5.429 -31.319 1.00 95.06 81 THR A C 1
ATOM 684 O O . THR A 1 81 ? 17.085 6.071 -30.738 1.00 95.06 81 THR A O 1
ATOM 687 N N . SER A 1 82 ? 17.750 4.879 -32.516 1.00 96.06 82 SER A N 1
ATOM 688 C CA . SER A 1 82 ? 16.518 5.047 -33.296 1.00 96.06 82 SER A CA 1
ATOM 689 C C . SER A 1 82 ? 15.313 4.397 -32.619 1.00 96.06 82 SER A C 1
ATOM 691 O O . SER A 1 82 ? 14.250 5.007 -32.533 1.00 96.06 82 SER A O 1
ATOM 693 N N . LEU A 1 83 ? 15.474 3.180 -32.092 1.00 95.00 83 LEU A N 1
ATOM 694 C CA . LEU A 1 83 ? 14.417 2.499 -31.340 1.00 95.00 83 LEU A CA 1
ATOM 695 C C . LEU A 1 83 ? 14.093 3.225 -30.033 1.00 95.00 83 LEU A C 1
ATOM 697 O O . LEU A 1 83 ? 12.925 3.321 -29.656 1.00 95.00 83 LEU A O 1
ATOM 701 N N . ALA A 1 84 ? 15.110 3.756 -29.350 1.00 94.94 84 ALA A N 1
ATOM 702 C CA . ALA A 1 84 ? 14.894 4.589 -28.179 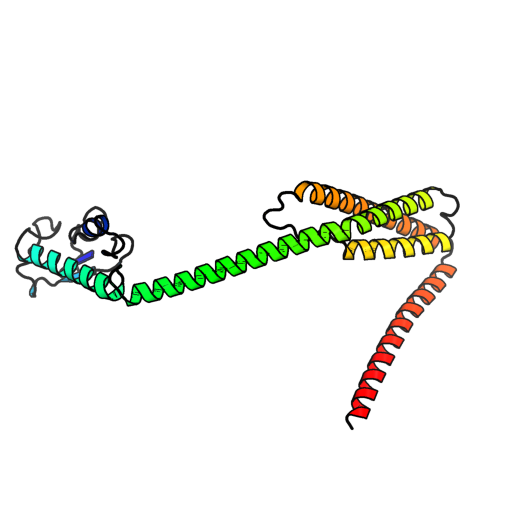1.00 94.94 84 ALA A CA 1
ATOM 703 C C . ALA A 1 84 ? 14.111 5.848 -28.568 1.00 94.94 84 ALA A C 1
ATOM 705 O O . ALA A 1 84 ? 13.034 6.071 -28.034 1.00 94.94 84 ALA A O 1
ATOM 706 N N . ASP A 1 85 ? 14.586 6.635 -29.527 1.00 94.69 85 ASP A N 1
ATOM 707 C CA . ASP A 1 85 ? 13.925 7.886 -29.897 1.00 94.69 85 ASP A CA 1
ATOM 708 C C . ASP A 1 85 ? 12.489 7.662 -30.405 1.00 94.69 85 ASP A C 1
ATOM 710 O O . ASP A 1 85 ? 11.624 8.484 -30.111 1.00 94.69 85 ASP A O 1
ATOM 714 N N . ARG A 1 86 ? 12.216 6.541 -31.089 1.00 94.75 86 ARG A N 1
ATOM 715 C CA . ARG A 1 86 ? 10.880 6.224 -31.611 1.00 94.75 86 ARG A CA 1
ATOM 716 C C . ARG A 1 86 ? 9.906 5.715 -30.550 1.00 94.75 86 ARG A C 1
ATOM 718 O O . ARG A 1 86 ? 8.772 6.164 -30.548 1.00 94.75 86 ARG A O 1
ATOM 725 N N . TYR A 1 87 ? 10.329 4.801 -29.671 1.00 93.12 87 TYR A N 1
ATOM 726 C CA . TYR A 1 87 ? 9.390 4.068 -28.807 1.00 93.12 87 TYR A CA 1
ATOM 727 C C . TYR A 1 87 ? 9.657 4.224 -27.310 1.00 93.12 87 TYR A C 1
ATOM 729 O O . TYR A 1 87 ? 8.715 4.346 -26.531 1.00 93.12 87 TYR A O 1
ATOM 737 N N . PHE A 1 88 ? 10.919 4.253 -26.874 1.00 93.06 88 PHE A N 1
ATOM 738 C CA . PHE A 1 88 ? 11.236 4.025 -25.455 1.00 93.06 88 PHE A CA 1
ATOM 739 C C . PHE A 1 88 ? 11.884 5.189 -24.720 1.00 93.06 88 PHE A C 1
ATOM 741 O O . PHE A 1 88 ? 11.792 5.262 -23.503 1.00 93.06 88 PHE A O 1
ATOM 748 N N . GLY A 1 89 ? 12.610 6.056 -25.407 1.00 93.12 89 GLY A N 1
ATOM 749 C CA . GLY A 1 89 ? 13.397 7.167 -24.882 1.00 93.12 89 GLY A CA 1
ATOM 750 C C . GLY A 1 89 ? 12.551 8.411 -24.638 1.00 93.12 89 GLY A C 1
ATOM 751 O O . GLY A 1 89 ? 11.374 8.457 -24.969 1.00 93.12 89 GLY A O 1
ATOM 752 N N . GLY A 1 90 ? 13.148 9.447 -24.054 1.00 91.56 90 GLY A N 1
ATOM 753 C CA . GLY A 1 90 ? 12.444 10.700 -23.741 1.00 91.56 90 GLY A CA 1
ATOM 754 C C . GLY A 1 90 ? 11.893 11.457 -24.957 1.00 91.56 90 GLY A C 1
ATOM 755 O O . GLY A 1 90 ? 11.069 12.349 -24.787 1.00 91.56 90 GLY A O 1
ATOM 756 N N . LYS A 1 91 ? 12.336 11.107 -26.171 1.00 92.38 91 LYS A N 1
ATOM 757 C CA . LYS A 1 91 ? 11.816 11.653 -27.432 1.00 92.38 91 LYS A CA 1
ATOM 758 C C . LYS A 1 91 ? 10.573 10.935 -27.967 1.00 92.38 91 LYS A C 1
ATOM 760 O O . LYS A 1 91 ? 9.914 11.501 -28.826 1.00 92.38 91 LYS A O 1
ATOM 765 N N . SER A 1 92 ? 10.262 9.742 -27.465 1.00 95.00 92 SER A N 1
ATOM 766 C CA . SER A 1 92 ? 9.103 8.967 -27.908 1.00 95.00 92 SER A CA 1
ATOM 767 C C . SER A 1 92 ? 7.806 9.621 -27.432 1.00 95.00 92 SER A C 1
ATOM 769 O O . SER A 1 92 ? 7.645 9.857 -26.231 1.00 95.00 92 SER A O 1
ATOM 771 N N . GLU A 1 93 ? 6.885 9.890 -28.359 1.00 92.44 93 GLU A N 1
ATOM 772 C CA . GLU A 1 93 ? 5.539 10.377 -28.032 1.00 92.44 93 GLU A CA 1
ATOM 773 C C . GLU A 1 93 ? 4.721 9.295 -27.311 1.00 92.44 93 GLU A C 1
ATOM 775 O O . GLU A 1 93 ? 4.134 9.582 -26.266 1.00 92.44 93 GLU A O 1
ATOM 780 N N . ASP A 1 94 ? 4.810 8.034 -27.752 1.00 90.06 94 ASP A N 1
ATOM 781 C CA . ASP A 1 94 ? 4.160 6.885 -27.102 1.00 90.06 94 ASP A CA 1
ATOM 782 C C . ASP A 1 94 ? 4.555 6.785 -25.619 1.00 90.06 94 ASP A C 1
ATOM 784 O O . ASP A 1 94 ? 3.734 6.541 -24.729 1.00 90.06 94 ASP A O 1
ATOM 788 N N . ARG A 1 95 ? 5.840 7.026 -25.320 1.00 91.69 95 ARG A N 1
ATOM 789 C CA . ARG A 1 95 ? 6.339 7.013 -23.942 1.00 91.69 95 ARG A CA 1
ATOM 790 C C . ARG A 1 95 ? 5.757 8.167 -23.132 1.00 91.69 95 ARG A C 1
ATOM 792 O O . ARG A 1 95 ? 5.470 7.980 -21.950 1.00 91.69 95 ARG A O 1
ATOM 799 N N . LYS A 1 96 ? 5.629 9.362 -23.713 1.00 91.8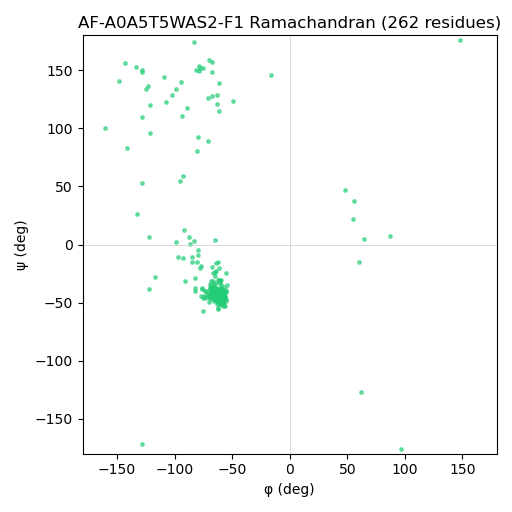1 96 LYS A N 1
ATOM 800 C CA . LYS A 1 96 ? 5.066 10.522 -23.006 1.00 91.81 96 LYS A CA 1
ATOM 801 C C . LYS A 1 96 ? 3.611 10.271 -22.632 1.00 91.81 96 LYS A C 1
ATOM 803 O O . LYS A 1 96 ? 3.252 10.501 -21.479 1.00 91.81 96 LYS A O 1
ATOM 808 N N . GLU A 1 97 ? 2.816 9.732 -23.552 1.00 91.88 97 GLU A N 1
ATOM 809 C CA . GLU A 1 97 ? 1.421 9.385 -23.275 1.00 91.88 97 GLU A CA 1
ATOM 810 C C . GLU A 1 97 ? 1.314 8.357 -22.140 1.00 91.88 97 GLU A C 1
ATOM 812 O O . GLU A 1 97 ? 0.590 8.577 -21.163 1.00 91.88 97 GLU A O 1
ATOM 817 N N . LEU A 1 98 ? 2.104 7.280 -22.211 1.00 91.81 98 LEU A N 1
ATOM 818 C CA . LEU A 1 98 ? 2.159 6.263 -21.161 1.00 91.81 98 LEU A CA 1
ATOM 819 C C . LEU A 1 98 ? 2.549 6.865 -19.802 1.00 91.81 98 LEU A C 1
ATOM 821 O O . LEU A 1 98 ? 1.951 6.538 -18.777 1.00 91.81 98 LEU A O 1
ATOM 825 N N . LEU A 1 99 ? 3.548 7.752 -19.768 1.00 92.19 99 LEU A N 1
ATOM 826 C CA . LEU A 1 99 ? 3.986 8.397 -18.529 1.00 92.19 99 LEU A CA 1
ATOM 827 C C . LEU A 1 99 ? 2.895 9.287 -17.923 1.00 92.19 99 LEU A C 1
ATOM 829 O O . LEU A 1 99 ? 2.736 9.279 -16.701 1.00 92.19 99 LEU A O 1
ATOM 833 N N . GLU A 1 100 ? 2.118 10.000 -18.739 1.00 93.88 100 GLU A N 1
ATOM 834 C CA . GLU A 1 100 ? 0.984 10.796 -18.257 1.00 93.88 100 GLU A CA 1
ATOM 835 C C . GLU A 1 100 ? -0.171 9.920 -17.754 1.00 93.88 100 GLU A C 1
ATOM 837 O O . GLU A 1 100 ? -0.795 10.241 -16.740 1.00 93.88 100 GLU A O 1
ATOM 842 N N . GLN A 1 101 ? -0.442 8.775 -18.387 1.00 93.81 101 GLN A N 1
ATOM 843 C CA . GLN A 1 101 ? -1.393 7.788 -17.857 1.00 93.81 101 GLN A CA 1
ATOM 844 C C . GLN A 1 101 ? -0.940 7.265 -16.483 1.00 93.81 101 GLN A C 1
ATOM 846 O O . GLN A 1 101 ? -1.686 7.361 -15.506 1.00 93.81 101 GLN A O 1
ATOM 851 N N . VAL A 1 102 ? 0.315 6.822 -16.369 1.00 94.75 102 VAL A N 1
ATOM 852 C CA . VAL A 1 102 ? 0.896 6.336 -15.105 1.00 94.75 102 VAL A CA 1
ATOM 853 C C . VAL A 1 102 ? 0.883 7.423 -14.025 1.00 94.75 102 VAL A C 1
ATOM 855 O O . VAL A 1 102 ? 0.620 7.141 -12.851 1.00 94.75 102 VAL A O 1
ATOM 858 N N . LYS A 1 103 ? 1.153 8.679 -14.393 1.00 95.88 103 LYS A N 1
ATOM 859 C CA . LYS A 1 103 ? 1.101 9.819 -13.472 1.00 95.88 103 LYS A CA 1
ATOM 860 C C . LYS A 1 103 ? -0.319 10.055 -12.958 1.00 95.88 103 LYS A C 1
ATOM 862 O O . LYS A 1 103 ? -0.493 10.134 -11.741 1.00 95.88 103 LYS A O 1
ATOM 867 N N . ARG A 1 104 ? -1.321 10.077 -13.845 1.00 94.69 104 ARG A N 1
ATOM 868 C CA . ARG A 1 104 ? -2.741 10.196 -13.469 1.00 94.69 104 ARG A CA 1
ATOM 869 C C . ARG A 1 104 ? -3.167 9.074 -12.525 1.00 94.69 104 ARG A C 1
ATOM 871 O O . ARG A 1 104 ? -3.742 9.345 -11.473 1.00 94.69 104 ARG A O 1
ATOM 878 N N . GLU A 1 105 ? -2.819 7.825 -12.828 1.00 94.94 105 GLU A N 1
ATOM 879 C CA . GLU A 1 105 ? -3.110 6.694 -11.939 1.00 94.94 105 GLU A CA 1
ATOM 880 C C . GLU A 1 105 ? -2.452 6.843 -10.565 1.00 94.94 105 GLU A C 1
ATOM 882 O O . GLU A 1 105 ? -3.071 6.575 -9.531 1.00 94.94 105 GLU A O 1
ATOM 887 N N . LYS A 1 106 ? -1.193 7.287 -10.526 1.00 95.94 106 LYS A N 1
ATOM 888 C CA . LYS A 1 106 ? -0.467 7.514 -9.274 1.00 95.94 106 LYS A CA 1
ATOM 889 C C . LYS A 1 106 ? -1.115 8.621 -8.442 1.00 95.94 106 LYS A C 1
ATOM 891 O O . LYS A 1 106 ? -1.201 8.482 -7.220 1.00 95.94 106 LYS A O 1
ATOM 896 N N . GLU A 1 107 ? -1.568 9.697 -9.076 1.00 96.00 107 GLU A N 1
ATOM 897 C CA . GLU A 1 107 ? -2.280 10.797 -8.420 1.00 96.00 107 GLU A CA 1
ATOM 898 C C . GLU A 1 107 ? -3.634 10.341 -7.865 1.00 96.00 107 GLU A C 1
ATOM 900 O O . GLU A 1 107 ? -3.918 10.607 -6.695 1.00 96.00 107 GLU A O 1
ATOM 905 N N . LEU A 1 108 ? -4.405 9.566 -8.634 1.00 95.06 108 LEU A N 1
ATOM 906 C CA . LEU A 1 108 ? -5.665 8.958 -8.188 1.00 95.06 108 LEU A CA 1
ATOM 907 C C . LEU A 1 108 ? -5.458 8.005 -7.003 1.00 95.06 108 LEU A C 1
ATOM 909 O O . LEU A 1 108 ? -6.164 8.080 -5.997 1.00 95.06 108 LEU A O 1
ATOM 913 N N . ARG A 1 109 ? -4.441 7.139 -7.061 1.00 94.06 109 ARG A N 1
ATOM 914 C CA . ARG A 1 109 ? -4.093 6.256 -5.934 1.00 94.06 109 ARG A CA 1
ATOM 915 C C . ARG A 1 109 ? -3.694 7.063 -4.701 1.00 94.06 109 ARG A C 1
ATOM 917 O O . ARG A 1 109 ? -4.098 6.727 -3.588 1.00 94.06 109 ARG A O 1
ATOM 924 N N . LYS A 1 110 ? -2.918 8.136 -4.878 1.00 94.81 110 LYS A N 1
ATOM 925 C CA . LYS A 1 110 ? -2.491 9.014 -3.781 1.00 94.81 110 LYS A CA 1
ATOM 926 C C . LYS A 1 110 ? -3.680 9.745 -3.151 1.00 94.81 110 LYS A C 1
ATOM 928 O O . LYS A 1 110 ? -3.745 9.808 -1.924 1.00 94.81 110 LYS A O 1
ATOM 933 N N . SER A 1 111 ? -4.610 10.272 -3.947 1.00 93.50 111 SER A N 1
ATOM 934 C CA . SER A 1 111 ? -5.798 10.968 -3.438 1.00 93.50 111 SER A CA 1
ATOM 935 C C . SER A 1 111 ? -6.735 10.009 -2.698 1.00 93.50 111 SER A C 1
ATOM 937 O O . SER A 1 111 ? -7.123 10.312 -1.569 1.00 93.50 111 SER A O 1
ATOM 939 N N . ALA A 1 112 ? -6.987 8.815 -3.243 1.00 93.25 112 ALA A N 1
ATOM 940 C CA . ALA A 1 112 ? -7.775 7.772 -2.587 1.00 93.25 112 ALA A CA 1
ATOM 941 C C . ALA A 1 112 ? -7.155 7.347 -1.244 1.00 93.25 112 ALA A C 1
ATOM 943 O O . ALA A 1 112 ? -7.840 7.294 -0.222 1.00 93.25 112 ALA A O 1
ATOM 944 N N . GLN A 1 113 ? -5.833 7.136 -1.199 1.00 91.62 113 GLN A N 1
ATOM 945 C CA . GLN A 1 113 ? -5.125 6.834 0.050 1.00 91.62 113 GLN A CA 1
ATOM 946 C C . GLN A 1 113 ? -5.227 7.973 1.073 1.00 91.62 113 GLN A C 1
ATOM 948 O O . GLN A 1 113 ? -5.361 7.715 2.270 1.00 91.62 113 GLN A O 1
ATOM 953 N N . GLN A 1 114 ? -5.157 9.234 0.638 1.00 90.38 114 GLN A N 1
ATOM 954 C CA . GLN A 1 114 ? -5.320 10.383 1.531 1.00 90.38 114 GLN A CA 1
ATOM 955 C C . GLN A 1 114 ? -6.749 10.497 2.070 1.00 90.38 114 GLN A C 1
ATOM 957 O O . GLN A 1 114 ? -6.917 10.752 3.263 1.00 90.38 114 GLN A O 1
ATOM 962 N N . GLN A 1 115 ? -7.763 10.289 1.229 1.00 90.62 115 GLN A N 1
ATOM 963 C CA . GLN A 1 115 ? -9.167 10.291 1.643 1.00 90.62 115 GLN A CA 1
ATOM 964 C C . GLN A 1 115 ? -9.455 9.167 2.640 1.00 90.62 115 GLN A C 1
ATOM 966 O O . GLN A 1 115 ? -10.006 9.441 3.705 1.00 90.62 115 GLN A O 1
ATOM 971 N N . ALA A 1 116 ? -8.997 7.942 2.360 1.00 88.50 116 ALA A N 1
ATOM 972 C CA . ALA A 1 116 ? -9.125 6.813 3.278 1.00 88.50 116 ALA A CA 1
ATOM 973 C C . ALA A 1 116 ? -8.469 7.118 4.633 1.00 88.50 116 ALA A C 1
ATOM 975 O O . ALA A 1 116 ? -9.103 6.970 5.672 1.00 88.50 116 ALA A O 1
ATOM 976 N N . ARG A 1 117 ? -7.238 7.654 4.637 1.00 87.75 117 ARG A N 1
ATOM 977 C CA . ARG A 1 117 ? -6.549 8.061 5.876 1.00 87.75 117 ARG A CA 1
ATOM 978 C C . ARG A 1 117 ? -7.325 9.114 6.666 1.00 87.75 117 ARG A C 1
ATOM 980 O O . ARG A 1 117 ? -7.462 8.968 7.877 1.00 87.75 117 ARG A O 1
ATOM 987 N N . LYS A 1 118 ? -7.828 10.160 5.999 1.00 88.25 118 LYS A N 1
ATOM 988 C CA . LYS A 1 118 ? -8.637 11.212 6.640 1.00 88.25 118 LYS A CA 1
ATOM 989 C C . LYS A 1 118 ? -9.933 10.644 7.216 1.00 88.25 118 LYS A C 1
ATOM 991 O O . LYS A 1 118 ? -10.288 10.986 8.339 1.00 88.25 118 LYS A O 1
ATOM 996 N N . SER A 1 119 ? -10.605 9.766 6.473 1.00 88.75 119 SER A N 1
ATOM 997 C CA . SER A 1 119 ? -11.825 9.086 6.913 1.00 88.75 119 SER A CA 1
ATOM 998 C C . SER A 1 119 ? -11.568 8.230 8.156 1.00 88.75 119 SER A C 1
ATOM 1000 O O . SER A 1 119 ? -12.232 8.443 9.166 1.00 88.75 119 SER A O 1
ATOM 1002 N N . THR A 1 120 ? -10.542 7.369 8.143 1.00 89.12 120 THR A N 1
ATOM 1003 C CA . THR A 1 120 ? -10.168 6.544 9.305 1.00 89.12 120 THR A CA 1
ATOM 1004 C C . THR A 1 120 ? -9.783 7.393 10.515 1.00 89.12 120 THR A C 1
ATOM 1006 O O . THR A 1 120 ? -10.153 7.071 11.639 1.00 89.12 120 THR A O 1
ATOM 1009 N N . GLN A 1 121 ? -9.046 8.491 10.317 1.00 89.12 121 GLN A N 1
ATOM 1010 C CA . GLN A 1 121 ? -8.684 9.385 11.418 1.00 89.12 121 GLN A CA 1
ATOM 1011 C C . GLN A 1 121 ? -9.918 10.086 12.002 1.00 89.12 121 GLN A C 1
ATOM 1013 O O . GLN A 1 121 ? -10.032 10.191 13.223 1.00 89.12 121 GLN A O 1
ATOM 1018 N N . LYS A 1 122 ? -10.849 10.528 11.144 1.00 89.75 122 LYS A N 1
ATOM 1019 C CA . LYS A 1 122 ? -12.113 11.138 11.568 1.00 89.75 122 LYS A CA 1
ATOM 1020 C C . LYS A 1 122 ? -12.953 10.138 12.361 1.00 89.75 122 LYS A C 1
ATOM 1022 O O . LYS A 1 122 ? -13.269 10.430 13.510 1.00 89.75 122 LYS A O 1
ATOM 1027 N N . SER A 1 123 ? -13.223 8.955 11.805 1.00 90.50 123 SER A N 1
ATOM 1028 C CA . SER A 1 123 ? -14.020 7.918 12.471 1.00 90.50 123 SER A CA 1
ATOM 1029 C C . SER A 1 123 ? -13.400 7.480 13.798 1.00 90.50 123 SER A C 1
ATOM 1031 O O . SER A 1 123 ? -14.117 7.301 14.774 1.00 90.50 123 SER A O 1
ATOM 1033 N N . PHE A 1 124 ? -12.070 7.375 13.870 1.00 92.81 124 PHE A N 1
ATOM 1034 C CA . PHE A 1 124 ? -11.349 7.081 15.108 1.00 92.81 124 PHE A CA 1
ATOM 1035 C C . PHE A 1 124 ? -11.523 8.181 16.163 1.00 92.81 124 PHE A C 1
ATOM 1037 O O . PHE A 1 124 ? -11.836 7.890 17.316 1.00 92.81 124 PHE A O 1
ATOM 1044 N N . SER A 1 125 ? -11.336 9.449 15.779 1.00 91.44 125 SER A N 1
ATOM 1045 C CA . SER A 1 125 ? -11.489 10.580 16.703 1.00 91.44 125 SER A CA 1
ATOM 1046 C C . SER A 1 125 ? -12.926 10.739 17.203 1.00 91.44 125 SER A C 1
ATOM 1048 O O . SER A 1 125 ? -13.144 11.051 18.373 1.00 91.44 125 SER A O 1
ATOM 1050 N N . GLU A 1 126 ? -13.897 10.489 16.326 1.00 92.38 126 GLU A N 1
ATOM 1051 C CA . GLU A 1 126 ? -15.320 10.559 16.628 1.00 92.38 126 GLU A CA 1
ATOM 1052 C C . GLU A 1 126 ? -15.727 9.417 17.559 1.00 92.38 126 GLU A C 1
ATOM 1054 O O . GLU A 1 126 ? -16.312 9.689 18.602 1.00 92.38 126 GLU A O 1
ATOM 1059 N N . ALA A 1 127 ? -15.293 8.184 17.270 1.00 92.31 127 ALA A N 1
ATOM 1060 C CA . ALA A 1 127 ? -15.500 7.032 18.144 1.00 92.31 127 ALA A CA 1
ATOM 1061 C C . ALA A 1 127 ? -14.917 7.259 19.543 1.00 92.31 127 ALA A C 1
ATOM 1063 O O . ALA A 1 127 ? -15.612 7.054 20.530 1.00 92.31 127 ALA A O 1
ATOM 1064 N N . LEU A 1 128 ? -13.683 7.768 19.657 1.00 92.44 128 LEU A N 1
ATOM 1065 C CA . LEU A 1 128 ? -13.118 8.110 20.965 1.00 92.44 128 LEU A CA 1
ATOM 1066 C C . LEU A 1 128 ? -13.968 9.148 21.700 1.00 92.44 128 LEU A C 1
ATOM 1068 O O . LEU A 1 128 ? -14.226 8.999 22.893 1.00 92.44 128 LEU A O 1
ATOM 1072 N N . LYS A 1 129 ? -14.424 10.195 21.009 1.00 92.50 129 LYS A N 1
ATOM 1073 C CA . LYS A 1 129 ? -15.233 11.250 21.627 1.00 92.50 129 LYS A CA 1
ATOM 1074 C C . LYS A 1 129 ? -16.587 10.728 22.120 1.00 92.50 129 LYS A C 1
ATOM 1076 O O . LYS A 1 129 ? -17.010 11.124 23.202 1.00 92.50 129 LYS A O 1
ATOM 1081 N N . THR A 1 130 ? -17.259 9.875 21.350 1.00 92.69 130 THR A N 1
ATOM 1082 C CA . THR A 1 130 ? -18.601 9.374 21.682 1.00 92.69 130 THR A CA 1
ATOM 1083 C C . THR A 1 130 ? -18.571 8.206 22.662 1.00 92.69 130 THR A C 1
ATOM 1085 O O . THR A 1 130 ? -19.424 8.132 23.540 1.00 92.69 130 THR A O 1
ATOM 1088 N N . GLN A 1 131 ? -17.593 7.306 22.546 1.00 94.00 131 GLN A N 1
ATOM 1089 C CA . GLN A 1 131 ? -17.516 6.093 23.361 1.00 94.00 131 GLN A CA 1
ATOM 1090 C C . GLN A 1 131 ? -16.904 6.344 24.741 1.00 94.00 131 GLN A C 1
ATOM 1092 O O . GLN A 1 131 ? -17.245 5.621 25.671 1.00 94.00 131 GLN A O 1
ATOM 1097 N N . THR A 1 132 ? -16.016 7.336 24.908 1.00 93.25 132 THR A N 1
ATOM 1098 C CA . THR A 1 132 ? -15.349 7.579 26.208 1.00 93.25 132 THR A CA 1
ATOM 1099 C C . THR A 1 132 ? -16.346 7.852 27.344 1.00 93.25 132 THR A C 1
ATOM 1101 O O . THR A 1 132 ? -16.245 7.173 28.362 1.00 93.25 132 THR A O 1
ATOM 1104 N N . PRO A 1 133 ? -17.351 8.741 27.198 1.00 95.31 133 PRO A N 1
ATOM 1105 C CA . PRO A 1 133 ? -18.334 8.971 28.261 1.00 95.31 133 PRO A CA 1
ATOM 1106 C C . PRO A 1 133 ? -19.173 7.728 28.590 1.00 95.31 133 PRO A C 1
ATOM 1108 O O . PRO A 1 133 ? -19.478 7.476 29.752 1.00 95.31 133 PRO A O 1
ATOM 1111 N N . VAL A 1 134 ? -19.524 6.935 27.570 1.00 94.25 134 VAL A N 1
ATOM 1112 C CA . VAL A 1 134 ? -20.284 5.686 27.745 1.00 94.25 134 VAL A CA 1
ATOM 1113 C C . VAL A 1 134 ? -19.448 4.651 28.496 1.00 94.25 134 VAL A C 1
ATOM 1115 O O . VAL A 1 134 ? -19.955 3.994 29.403 1.00 94.25 134 VAL A O 1
ATOM 1118 N N . LEU A 1 135 ? -18.162 4.533 28.157 1.00 94.88 135 LEU A N 1
ATOM 1119 C CA . LEU A 1 135 ? -17.224 3.654 28.849 1.00 94.88 135 LEU A CA 1
ATOM 1120 C C . LEU A 1 135 ? -17.042 4.071 30.311 1.00 94.88 135 LEU A C 1
ATOM 1122 O O . LEU A 1 135 ? -17.104 3.215 31.186 1.00 94.88 135 LEU A O 1
ATOM 1126 N N . ASP A 1 136 ? -16.863 5.366 30.574 1.00 94.38 136 ASP A N 1
ATOM 1127 C CA . ASP A 1 136 ? -16.711 5.893 31.933 1.00 94.38 136 ASP A CA 1
ATOM 1128 C C . ASP A 1 136 ? -17.947 5.580 32.790 1.00 94.38 136 ASP A C 1
ATOM 1130 O O . ASP A 1 136 ? -17.820 5.043 33.891 1.00 94.38 136 ASP A O 1
ATOM 1134 N N . ALA A 1 137 ? -19.149 5.819 32.257 1.00 94.75 137 ALA A N 1
ATOM 1135 C CA . ALA A 1 137 ? -20.397 5.485 32.939 1.00 94.75 137 ALA A CA 1
ATOM 1136 C C . ALA A 1 137 ? -20.560 3.970 33.165 1.00 94.75 137 ALA A C 1
ATOM 1138 O O . ALA A 1 137 ? -20.989 3.549 34.239 1.00 94.75 137 ALA A O 1
ATOM 1139 N N . SER A 1 138 ? -20.191 3.148 32.178 1.00 93.50 138 SER A N 1
ATOM 1140 C CA . SER A 1 138 ? -20.295 1.683 32.264 1.00 93.50 138 SER A CA 1
ATOM 1141 C C . SER A 1 138 ? -19.303 1.096 33.270 1.00 93.50 138 SER A C 1
ATOM 1143 O O . SER A 1 138 ? -19.648 0.183 34.019 1.00 93.50 138 SER A O 1
ATOM 1145 N N . LEU A 1 139 ? -18.084 1.639 33.330 1.00 94.75 139 LEU A N 1
ATOM 1146 C CA . LEU A 1 139 ? -17.070 1.247 34.305 1.00 94.75 139 LEU A CA 1
ATOM 1147 C C . LEU A 1 139 ? -17.531 1.560 35.733 1.00 94.75 139 LEU A C 1
ATOM 1149 O O . LEU A 1 139 ? -17.441 0.699 36.607 1.00 94.75 139 LEU A O 1
ATOM 1153 N N . GLU A 1 140 ? -18.078 2.755 35.959 1.00 95.44 140 GLU A N 1
ATOM 1154 C CA . GLU A 1 140 ? -18.669 3.123 37.250 1.00 95.44 140 GLU A CA 1
ATOM 1155 C C . GLU A 1 140 ? -19.879 2.245 37.605 1.00 95.44 140 GLU A C 1
ATOM 1157 O O . GLU A 1 140 ? -20.020 1.820 38.753 1.00 95.44 140 GLU A O 1
ATOM 1162 N N . ALA A 1 141 ? -20.734 1.916 36.633 1.00 93.56 141 ALA A N 1
ATOM 1163 C CA . ALA A 1 141 ? -21.878 1.031 36.845 1.00 93.56 141 ALA A CA 1
ATOM 1164 C C . ALA A 1 141 ? -21.448 -0.380 37.277 1.00 93.56 141 ALA A C 1
ATOM 1166 O O . ALA A 1 141 ? -21.988 -0.909 38.249 1.00 93.56 141 ALA A O 1
ATOM 1167 N N . VAL A 1 142 ? -20.438 -0.970 36.626 1.00 93.31 142 VAL A N 1
ATOM 1168 C CA . VAL A 1 142 ? -19.920 -2.289 37.025 1.00 93.31 142 VAL A CA 1
ATOM 1169 C C . VAL A 1 142 ? -19.257 -2.241 38.397 1.00 93.31 142 VAL A C 1
ATOM 1171 O O . VAL A 1 142 ? -19.469 -3.150 39.197 1.00 93.31 142 VAL A O 1
ATOM 1174 N N . LYS A 1 143 ? -18.499 -1.184 38.713 1.00 94.19 143 LYS A N 1
ATOM 1175 C CA . LYS A 1 143 ? -17.915 -1.012 40.053 1.00 94.19 143 LYS A CA 1
ATOM 1176 C C . LYS A 1 143 ? -18.998 -0.952 41.128 1.00 94.19 143 LYS A C 1
ATOM 1178 O O . LYS A 1 143 ? -18.878 -1.639 42.139 1.00 94.19 143 LYS A O 1
ATOM 1183 N N . LYS A 1 144 ? -20.079 -0.201 40.892 1.00 92.62 144 LYS A N 1
ATOM 1184 C CA . LYS A 1 144 ? -21.242 -0.147 41.795 1.00 92.62 144 LYS A CA 1
ATOM 1185 C C . LYS A 1 144 ? -21.946 -1.495 41.924 1.00 92.62 144 LYS A C 1
ATOM 1187 O O . LYS A 1 144 ? -22.322 -1.873 43.026 1.00 92.62 144 LYS A O 1
ATOM 1192 N N . LEU A 1 145 ? -22.112 -2.237 40.829 1.00 89.44 145 LEU A N 1
ATOM 1193 C CA . LEU A 1 145 ? -22.672 -3.591 40.875 1.00 89.44 145 LEU A CA 1
ATOM 1194 C C . LEU A 1 145 ? -21.794 -4.538 41.689 1.00 89.44 145 LEU A C 1
ATOM 1196 O O . LEU A 1 145 ? -22.316 -5.303 42.496 1.00 89.44 145 LEU A O 1
ATOM 1200 N N . LYS A 1 146 ? -20.470 -4.447 41.533 1.00 90.12 146 LYS A N 1
ATOM 1201 C CA . LYS A 1 146 ? -19.517 -5.225 42.324 1.00 90.12 146 LYS A CA 1
ATOM 1202 C C . LYS A 1 146 ? -19.624 -4.903 43.811 1.00 90.12 146 LYS A C 1
ATOM 1204 O O . LYS A 1 146 ? -19.778 -5.820 44.608 1.00 90.12 146 LYS A O 1
ATOM 1209 N N . THR A 1 147 ? -19.625 -3.626 44.198 1.00 89.69 147 THR A N 1
ATOM 1210 C CA . THR A 1 147 ? -19.765 -3.259 45.617 1.00 89.69 147 THR A CA 1
ATOM 1211 C C . THR A 1 147 ? -21.120 -3.676 46.191 1.00 89.69 147 THR A C 1
ATOM 1213 O O . THR A 1 147 ? -21.180 -4.172 47.318 1.00 89.69 147 THR A O 1
ATOM 1216 N N . LYS A 1 148 ? -22.204 -3.547 45.413 1.00 86.44 148 LYS A N 1
ATOM 1217 C CA . LYS A 1 148 ? -23.545 -4.037 45.774 1.00 86.44 148 LYS A CA 1
ATOM 1218 C C . LYS A 1 148 ? -23.526 -5.552 46.012 1.00 86.44 148 LYS A C 1
ATOM 1220 O O . LYS A 1 148 ? -24.070 -6.024 47.008 1.00 86.44 148 LYS A O 1
ATOM 1225 N N . LEU A 1 149 ? -22.857 -6.311 45.143 1.00 84.50 149 LEU A N 1
ATOM 1226 C CA . LEU A 1 149 ? -22.686 -7.753 45.300 1.00 84.50 149 LEU A CA 1
ATOM 1227 C C . LEU A 1 149 ? -21.846 -8.083 46.543 1.00 84.50 149 LEU A C 1
ATOM 1229 O O . LEU A 1 149 ? -22.258 -8.920 47.338 1.00 84.50 149 LEU A O 1
ATOM 1233 N N . ASP A 1 150 ? -20.720 -7.403 46.764 1.00 83.44 150 ASP A N 1
ATOM 1234 C CA . ASP A 1 150 ? -19.797 -7.655 47.882 1.00 83.44 150 ASP A CA 1
ATOM 1235 C C . ASP A 1 150 ? -20.381 -7.335 49.263 1.00 83.44 150 ASP A C 1
ATOM 1237 O O . ASP A 1 150 ? -19.996 -7.968 50.246 1.00 83.44 150 ASP A O 1
ATOM 1241 N N . SER A 1 151 ? -21.370 -6.441 49.338 1.00 78.62 151 SER A N 1
ATOM 1242 C CA . SER A 1 151 ? -22.043 -6.027 50.582 1.00 78.62 151 SER A CA 1
ATOM 1243 C C . SER A 1 151 ? -22.845 -7.145 51.288 1.00 78.62 151 SER A C 1
ATOM 1245 O O . SER A 1 151 ? -23.459 -6.898 52.321 1.00 78.62 151 SER A O 1
ATOM 1247 N N . ASN A 1 152 ? -22.799 -8.386 50.779 1.00 63.56 152 ASN A N 1
ATOM 1248 C CA . ASN A 1 152 ? -23.175 -9.667 51.411 1.00 63.56 152 ASN A CA 1
ATOM 1249 C C . ASN A 1 152 ? -24.628 -9.865 51.884 1.00 63.56 152 ASN A C 1
ATOM 1251 O O . ASN A 1 152 ? -25.002 -11.013 52.108 1.00 63.56 152 ASN A O 1
ATOM 1255 N N . GLN A 1 153 ? -25.461 -8.831 52.014 1.00 61.69 153 GLN A N 1
ATOM 1256 C CA . GLN A 1 153 ? -26.747 -8.964 52.715 1.00 61.69 153 GLN A CA 1
ATOM 1257 C C . GLN A 1 153 ? -27.754 -9.910 52.032 1.00 61.69 153 GLN A C 1
ATOM 1259 O O . GLN A 1 153 ? -28.529 -10.538 52.740 1.00 61.69 153 GLN A O 1
ATOM 1264 N N . ASN A 1 154 ? -27.687 -10.099 50.704 1.00 64.06 154 ASN A N 1
ATOM 1265 C CA . ASN A 1 154 ? -28.662 -10.898 49.939 1.00 64.06 154 ASN A CA 1
ATOM 1266 C C . ASN A 1 154 ? -28.024 -11.900 48.950 1.00 64.06 154 ASN A C 1
ATOM 1268 O O . ASN A 1 154 ? -28.642 -12.268 47.957 1.00 64.06 154 ASN A O 1
ATOM 1272 N N . LYS A 1 155 ? -26.787 -12.373 49.181 1.00 67.81 155 LYS A N 1
ATOM 1273 C CA . LYS A 1 155 ? -26.114 -13.322 48.253 1.00 67.81 155 LYS A CA 1
ATOM 1274 C C . LYS A 1 155 ? -26.808 -14.687 48.120 1.00 67.81 155 LYS A C 1
ATOM 1276 O O . LYS A 1 155 ? -26.513 -15.424 47.187 1.00 67.81 155 LYS A O 1
ATOM 1281 N N . HIS A 1 156 ? -27.711 -15.009 49.044 1.00 67.38 156 HIS A N 1
ATOM 1282 C CA . HIS A 1 156 ? -28.532 -16.221 49.029 1.00 67.38 156 HIS A CA 1
ATOM 1283 C C . HIS A 1 156 ? -29.950 -15.985 48.485 1.00 67.38 156 HIS A C 1
ATOM 1285 O O . HIS A 1 156 ? -30.750 -16.916 48.474 1.00 67.38 156 HIS A O 1
ATOM 1291 N N . ASP A 1 157 ? -30.281 -14.765 48.049 1.00 75.56 157 ASP A N 1
ATOM 1292 C CA . ASP A 1 157 ? -31.557 -14.469 47.398 1.00 75.56 157 ASP A CA 1
ATOM 1293 C C . ASP A 1 157 ? -31.429 -14.678 45.886 1.00 75.56 157 ASP A C 1
ATOM 1295 O O . ASP A 1 157 ? -30.670 -14.003 45.188 1.00 75.56 157 ASP A O 1
ATOM 1299 N N . TYR A 1 158 ? -32.203 -15.626 45.372 1.00 72.25 158 TYR A N 1
ATOM 1300 C CA . TYR A 1 158 ? -32.224 -15.973 43.960 1.00 72.25 158 TYR A CA 1
ATOM 1301 C C . TYR A 1 158 ? -32.681 -14.817 43.050 1.00 72.25 158 TYR A C 1
ATOM 1303 O O . TYR A 1 158 ? -32.132 -14.636 41.961 1.00 72.25 158 TYR A O 1
ATOM 1311 N N . ASN A 1 159 ? -33.661 -14.011 43.476 1.00 78.12 159 ASN A N 1
ATOM 1312 C CA . ASN A 1 159 ? -34.149 -12.881 42.675 1.00 78.12 159 ASN A CA 1
ATOM 1313 C C . ASN A 1 159 ? -33.092 -11.779 42.588 1.00 78.12 159 ASN A C 1
ATOM 1315 O O . ASN A 1 159 ? -32.877 -11.208 41.520 1.00 78.12 159 ASN A O 1
ATOM 1319 N N . TYR A 1 160 ? -32.373 -11.554 43.687 1.00 82.00 160 TYR A N 1
ATOM 1320 C CA . TYR A 1 160 ? -31.265 -10.610 43.744 1.00 82.00 160 TYR A CA 1
ATOM 1321 C C . TYR A 1 160 ? -30.128 -10.979 42.778 1.00 82.00 160 TYR A C 1
ATOM 1323 O O . TYR A 1 160 ? -29.631 -10.120 42.049 1.00 82.00 160 TYR A O 1
ATOM 1331 N N . ILE A 1 161 ? -29.738 -12.259 42.722 1.00 81.94 161 ILE A N 1
ATOM 1332 C CA . ILE A 1 161 ? -28.706 -12.726 41.780 1.00 81.94 161 ILE A CA 1
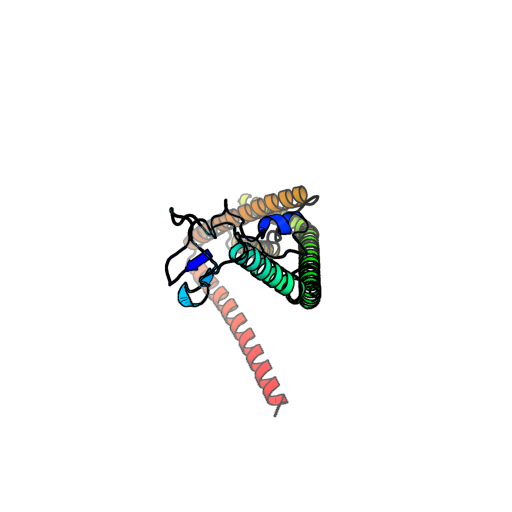ATOM 1333 C C . ILE A 1 161 ? -29.186 -12.622 40.326 1.00 81.94 161 ILE A C 1
ATOM 1335 O O . ILE A 1 161 ? -28.421 -12.171 39.472 1.00 81.94 161 ILE A O 1
ATOM 1339 N N . LYS A 1 162 ? -30.460 -12.927 40.043 1.00 82.38 162 LYS A N 1
ATOM 1340 C CA . LYS A 1 162 ? -31.059 -12.739 38.709 1.00 82.38 162 LYS A CA 1
ATOM 1341 C C . LYS A 1 162 ? -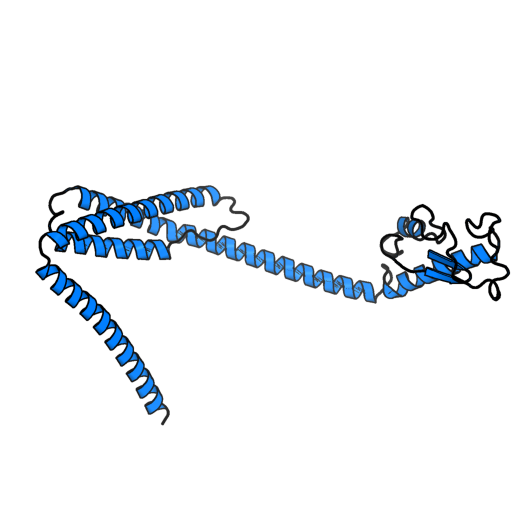31.043 -11.286 38.232 1.00 82.38 162 LYS A C 1
ATOM 1343 O O . LYS A 1 162 ? -30.769 -11.046 37.057 1.00 82.38 162 LYS A O 1
ATOM 1348 N N . GLU A 1 163 ? -31.355 -10.329 39.103 1.00 85.81 163 GLU A N 1
ATOM 1349 C CA . GLU A 1 163 ? -31.283 -8.901 38.767 1.00 85.81 163 GLU A CA 1
ATOM 1350 C C . GLU A 1 163 ? -29.848 -8.488 38.419 1.00 85.81 163 GLU A C 1
ATOM 1352 O O . GLU A 1 163 ? -29.621 -7.819 37.411 1.00 85.81 163 GLU A O 1
ATOM 1357 N N . ILE A 1 164 ? -28.869 -8.954 39.202 1.00 87.00 164 ILE A N 1
ATOM 1358 C CA . ILE A 1 164 ? -27.449 -8.688 38.941 1.00 87.00 164 ILE A CA 1
ATOM 1359 C C . ILE A 1 164 ? -26.996 -9.320 37.619 1.00 87.00 164 ILE A C 1
ATOM 1361 O O . ILE A 1 164 ? -26.267 -8.671 36.870 1.00 87.00 164 ILE A O 1
ATOM 1365 N N . ASP A 1 165 ? -27.426 -10.545 37.303 1.00 87.56 165 ASP A N 1
ATOM 1366 C CA . ASP A 1 165 ? -27.117 -11.198 36.022 1.00 87.56 165 ASP A CA 1
ATOM 1367 C C . ASP A 1 165 ? -27.709 -10.422 34.831 1.00 87.56 165 ASP A C 1
ATOM 1369 O O . ASP A 1 165 ? -27.035 -10.216 33.819 1.00 87.56 165 ASP A O 1
ATOM 1373 N N . ALA A 1 166 ? -28.938 -9.909 34.963 1.00 88.44 166 ALA A N 1
ATOM 1374 C CA . ALA A 1 166 ? -29.572 -9.088 33.932 1.00 88.44 166 ALA A CA 1
ATOM 1375 C C . ALA A 1 166 ? -28.821 -7.764 33.695 1.00 88.44 166 ALA A C 1
ATOM 1377 O O . ALA A 1 166 ? -28.531 -7.411 32.546 1.00 88.44 166 ALA A O 1
ATOM 1378 N N . ASP A 1 167 ? -28.446 -7.058 34.764 1.00 89.75 167 ASP A N 1
ATOM 1379 C CA . ASP A 1 167 ? -27.648 -5.831 34.675 1.00 89.75 167 ASP A CA 1
ATOM 1380 C C . ASP A 1 167 ? -26.259 -6.100 34.073 1.00 89.75 167 ASP A C 1
ATOM 1382 O O . ASP A 1 167 ? -25.771 -5.344 33.223 1.00 89.75 167 ASP A O 1
ATOM 1386 N N . LEU A 1 168 ? -25.632 -7.214 34.455 1.00 91.94 168 LEU A N 1
ATOM 1387 C CA . LEU A 1 168 ? -24.339 -7.640 33.930 1.00 91.94 168 LEU A CA 1
ATOM 1388 C C . LEU A 1 168 ? -24.411 -8.002 32.439 1.00 91.94 168 LEU A C 1
ATOM 1390 O O . LEU A 1 168 ? -23.487 -7.684 31.684 1.00 91.94 168 LEU A O 1
ATOM 1394 N N . ALA A 1 169 ? -25.506 -8.620 31.990 1.00 90.69 169 ALA A N 1
ATOM 1395 C CA . ALA A 1 169 ? -25.750 -8.909 30.580 1.00 90.69 169 ALA A CA 1
ATOM 1396 C C . ALA A 1 169 ? -25.895 -7.623 29.747 1.00 90.69 169 ALA A C 1
ATOM 1398 O O . ALA A 1 169 ? -25.322 -7.535 28.657 1.00 90.69 169 ALA A O 1
ATOM 1399 N N . ASN A 1 170 ? -26.583 -6.604 30.275 1.00 91.88 170 ASN A N 1
ATOM 1400 C CA . ASN A 1 170 ? -26.692 -5.292 29.630 1.00 91.88 170 ASN A CA 1
ATOM 1401 C C . ASN A 1 170 ? -25.317 -4.617 29.488 1.00 91.88 170 ASN A C 1
ATOM 1403 O O . ASN A 1 170 ? -24.982 -4.096 28.421 1.00 91.88 170 ASN A O 1
ATOM 1407 N N . LEU A 1 171 ? -24.487 -4.672 30.534 1.00 92.00 171 LEU A N 1
ATOM 1408 C CA . LEU A 1 171 ? -23.140 -4.091 30.514 1.00 92.00 171 LEU A CA 1
ATOM 1409 C C . LEU A 1 171 ? -22.188 -4.855 29.584 1.00 92.00 171 LEU A C 1
ATOM 1411 O O . LEU A 1 171 ? -21.367 -4.234 28.909 1.00 92.00 171 LEU A O 1
ATOM 1415 N N . GLU A 1 172 ? -22.327 -6.177 29.469 1.00 91.44 172 GLU A N 1
ATOM 1416 C CA . GLU A 1 172 ? -21.606 -6.952 28.454 1.00 91.44 172 GLU A CA 1
ATOM 1417 C C . GLU A 1 172 ? -22.056 -6.581 27.030 1.00 91.44 172 GLU A C 1
ATOM 1419 O O . GLU A 1 172 ? -21.206 -6.441 26.149 1.00 91.44 172 GLU A O 1
ATOM 1424 N N . SER A 1 173 ? -23.355 -6.367 26.785 1.00 90.75 173 SER A N 1
ATOM 1425 C CA . SER A 1 173 ? -23.832 -5.888 25.476 1.00 90.75 173 SER A CA 1
ATOM 1426 C C . SER A 1 173 ? -23.170 -4.556 25.118 1.00 90.75 173 SER A C 1
ATOM 1428 O O . SER A 1 173 ? -22.524 -4.446 24.072 1.00 90.75 173 SER A O 1
ATOM 1430 N N . LEU A 1 174 ? -23.207 -3.589 26.041 1.00 90.56 174 LEU A N 1
ATOM 1431 C CA . LEU A 1 174 ? -22.552 -2.290 25.874 1.00 90.56 174 LEU A CA 1
ATOM 1432 C C . LEU A 1 174 ? -21.048 -2.430 25.614 1.00 90.56 174 LEU A C 1
ATOM 1434 O O . LEU A 1 174 ? -20.516 -1.757 24.732 1.00 90.56 174 LEU A O 1
ATOM 1438 N N . ARG A 1 175 ? -20.357 -3.344 26.309 1.00 92.56 175 ARG A N 1
ATOM 1439 C CA . ARG A 1 175 ? -18.936 -3.639 26.070 1.00 92.56 175 ARG A CA 1
ATOM 1440 C C . ARG A 1 175 ? -18.665 -4.047 24.624 1.00 92.56 175 ARG A C 1
ATOM 1442 O O . ARG A 1 175 ? -17.698 -3.570 24.029 1.00 92.56 175 ARG A O 1
ATOM 1449 N N . THR A 1 176 ? -19.505 -4.908 24.050 1.00 90.25 176 THR A N 1
ATOM 1450 C CA . THR A 1 176 ? -19.336 -5.357 22.658 1.00 90.25 176 THR A CA 1
ATOM 1451 C C . THR A 1 176 ? -19.594 -4.250 21.635 1.00 90.25 176 THR A C 1
ATOM 1453 O O . THR A 1 176 ? -18.937 -4.216 20.589 1.00 90.25 176 THR A O 1
ATOM 1456 N N . GLU A 1 177 ? -20.494 -3.316 21.947 1.00 89.50 177 GLU A N 1
ATOM 1457 C CA . GLU A 1 177 ? -20.828 -2.172 21.096 1.00 89.50 177 GLU A CA 1
ATOM 1458 C C . GLU A 1 177 ? -19.721 -1.112 21.093 1.00 89.50 177 GLU A C 1
ATOM 1460 O O . GLU A 1 177 ? -19.309 -0.643 20.026 1.00 89.50 177 GLU A O 1
ATOM 1465 N N . ILE A 1 178 ? -19.202 -0.755 22.273 1.00 88.94 178 ILE A N 1
ATOM 1466 C CA . ILE A 1 178 ? -18.242 0.348 22.421 1.00 88.94 178 ILE A CA 1
ATOM 1467 C C . ILE A 1 178 ? -16.806 -0.013 22.058 1.00 88.94 178 ILE A C 1
ATOM 1469 O O . ILE A 1 178 ? -16.011 0.907 22.018 1.00 88.94 178 ILE A O 1
ATOM 1473 N N . LYS A 1 179 ? -16.478 -1.291 21.821 1.00 84.56 179 LYS A N 1
ATOM 1474 C CA . LYS A 1 179 ? -15.153 -1.849 21.463 1.00 84.56 179 LYS A CA 1
ATOM 1475 C C . LYS A 1 179 ? -14.080 -0.858 20.974 1.00 84.56 179 LYS A C 1
ATOM 1477 O O . LYS A 1 179 ? -14.339 0.055 20.191 1.00 84.56 179 LYS A O 1
ATOM 1482 N N . THR A 1 180 ? -12.821 -1.144 21.311 1.00 85.75 180 THR A N 1
ATOM 1483 C CA . THR A 1 180 ? -11.681 -0.287 20.951 1.00 85.75 180 THR A CA 1
ATOM 1484 C C . THR A 1 180 ? -11.670 0.104 19.460 1.00 85.75 180 THR A C 1
ATOM 1486 O O . THR A 1 180 ? -11.686 -0.766 18.581 1.00 85.75 180 THR A O 1
ATOM 1489 N N . PRO A 1 181 ? -11.651 1.414 19.142 1.00 86.88 181 PRO A N 1
ATOM 1490 C CA . PRO A 1 181 ? -11.743 1.872 17.763 1.00 86.88 181 PRO A CA 1
ATOM 1491 C C . PRO A 1 181 ? -10.490 1.490 16.968 1.00 86.88 181 PRO A C 1
ATOM 1493 O O . PRO A 1 181 ? -9.377 1.448 17.498 1.00 86.88 181 PRO A O 1
ATOM 1496 N N . THR A 1 182 ? -10.656 1.240 15.665 1.00 84.56 182 THR A N 1
ATOM 1497 C CA . THR A 1 182 ? -9.555 0.820 14.787 1.00 84.56 182 THR A CA 1
ATOM 1498 C C . THR A 1 182 ? -8.464 1.885 14.735 1.00 84.56 182 THR A C 1
ATOM 1500 O O . THR A 1 182 ? -8.679 2.986 14.222 1.00 84.56 182 THR A O 1
ATOM 1503 N N . LYS A 1 183 ? -7.280 1.541 15.243 1.00 85.88 183 LYS A N 1
ATOM 1504 C CA . LYS A 1 183 ? -6.130 2.441 15.324 1.00 85.88 183 LYS A CA 1
ATOM 1505 C C . LYS A 1 183 ? -5.650 2.870 13.924 1.00 85.88 183 LYS A C 1
ATOM 1507 O O . LYS A 1 183 ? -5.236 2.011 13.143 1.00 85.88 183 LYS A O 1
ATOM 1512 N N . PRO A 1 184 ? -5.627 4.179 13.602 1.00 85.94 184 PRO A N 1
ATOM 1513 C CA . PRO A 1 184 ? -5.020 4.664 12.368 1.00 85.94 184 PRO A CA 1
ATOM 1514 C C . PRO A 1 184 ? -3.483 4.528 12.410 1.00 85.94 184 PRO A C 1
ATOM 1516 O O . PRO A 1 184 ? -2.891 4.523 13.492 1.00 85.94 184 PRO A O 1
ATOM 1519 N N . PRO A 1 185 ? -2.796 4.505 11.247 1.00 81.25 185 PRO A N 1
ATOM 1520 C CA . PRO A 1 185 ? -1.336 4.352 11.181 1.00 81.25 185 PRO A CA 1
ATOM 1521 C C . PRO A 1 185 ? -0.552 5.451 11.912 1.00 81.25 185 PRO A C 1
ATOM 1523 O O . PRO A 1 185 ? 0.550 5.215 12.398 1.00 81.25 185 PRO A O 1
ATOM 1526 N N . LYS A 1 186 ? -1.109 6.666 11.976 1.00 83.19 186 LYS A N 1
ATOM 1527 C CA . LYS A 1 186 ? -0.562 7.794 12.735 1.00 83.19 186 LYS A CA 1
ATOM 1528 C C . LYS A 1 186 ? -1.662 8.355 13.629 1.00 83.19 186 LYS A C 1
ATOM 1530 O O . LYS A 1 186 ? -2.601 8.956 13.119 1.00 83.19 186 LYS A O 1
ATOM 1535 N N . ILE A 1 187 ? -1.540 8.153 14.940 1.00 81.62 187 ILE A N 1
ATOM 1536 C CA . ILE A 1 187 ? -2.522 8.646 15.917 1.00 81.62 187 ILE A CA 1
ATOM 1537 C C . ILE A 1 187 ? -2.275 10.126 16.261 1.00 81.62 187 ILE A C 1
ATOM 1539 O O . ILE A 1 187 ? -3.222 10.906 16.364 1.00 81.62 187 ILE A O 1
ATOM 1543 N N . GLY A 1 188 ? -1.009 10.531 16.409 1.00 84.81 188 GLY A N 1
ATOM 1544 C CA . GLY A 1 188 ? -0.647 11.905 16.765 1.00 84.81 188 GLY A CA 1
ATOM 1545 C C . GLY A 1 188 ? -1.195 12.307 18.138 1.00 84.81 188 GLY A C 1
ATOM 1546 O O . GLY A 1 188 ? -0.993 11.598 19.118 1.00 84.81 188 GLY A O 1
ATOM 1547 N N . VAL A 1 189 ? -1.919 13.428 18.189 1.00 85.50 189 VAL A N 1
ATOM 1548 C CA . VAL A 1 189 ? -2.434 14.068 19.421 1.00 85.50 189 VAL A CA 1
ATOM 1549 C C . VAL A 1 189 ? -3.414 13.182 20.209 1.00 85.50 189 VAL A C 1
ATOM 1551 O O . VAL A 1 189 ? -3.618 13.383 21.401 1.00 85.50 189 VAL A O 1
ATOM 1554 N N . TYR A 1 190 ? -4.012 12.170 19.575 1.00 87.75 190 TYR A N 1
ATOM 1555 C CA . TYR A 1 190 ? -4.968 11.274 20.233 1.00 87.75 190 TYR A CA 1
ATOM 1556 C C . TYR A 1 190 ? -4.318 10.081 20.957 1.00 87.75 190 TYR A C 1
ATOM 1558 O O . TYR A 1 190 ? -5.045 9.262 21.510 1.00 87.75 190 TYR A O 1
ATOM 1566 N N . GLU A 1 191 ? -2.986 9.946 20.953 1.00 90.50 191 GLU A N 1
ATOM 1567 C CA . GLU A 1 191 ? -2.289 8.767 21.501 1.00 90.50 191 GLU A CA 1
ATOM 1568 C C . GLU A 1 191 ? -2.570 8.588 22.995 1.00 90.50 191 GLU A C 1
ATOM 1570 O O . GLU A 1 191 ? -2.933 7.497 23.427 1.00 90.50 191 GLU A O 1
ATOM 1575 N N . GLU A 1 192 ? -2.471 9.664 23.773 1.00 91.00 192 GLU A N 1
ATOM 1576 C CA . GLU A 1 192 ? -2.728 9.634 25.214 1.00 91.00 192 GLU A CA 1
ATOM 1577 C C . GLU A 1 192 ? -4.199 9.318 25.522 1.00 91.00 192 GLU A C 1
ATOM 1579 O O . GLU A 1 192 ? -4.497 8.422 26.312 1.00 91.00 192 GLU A O 1
ATOM 1584 N N . ARG A 1 193 ? -5.130 9.983 24.823 1.00 90.75 193 ARG A N 1
ATOM 1585 C CA . ARG A 1 193 ? -6.575 9.732 24.967 1.00 90.75 193 ARG A CA 1
ATOM 1586 C C . ARG A 1 193 ? -6.933 8.286 24.634 1.00 90.75 193 ARG A C 1
ATOM 1588 O O . ARG A 1 193 ? -7.717 7.670 25.348 1.00 90.75 193 ARG A O 1
ATOM 1595 N N . TYR A 1 194 ? -6.341 7.738 23.575 1.00 93.38 194 TYR A N 1
ATOM 1596 C CA . TYR A 1 194 ? -6.548 6.350 23.175 1.00 93.38 194 TYR A CA 1
ATOM 1597 C C . TYR A 1 194 ? -5.979 5.359 24.193 1.00 93.38 194 TYR A C 1
ATOM 1599 O O . TYR A 1 194 ? -6.622 4.351 24.472 1.00 93.38 194 TYR A O 1
ATOM 1607 N N . ARG A 1 195 ? -4.799 5.634 24.765 1.00 92.44 195 ARG A N 1
ATOM 1608 C CA . ARG A 1 195 ? -4.222 4.802 25.832 1.00 92.44 195 ARG A CA 1
ATOM 1609 C C . ARG A 1 195 ? -5.134 4.755 27.046 1.00 92.44 195 ARG A C 1
ATOM 1611 O O . ARG A 1 195 ? -5.508 3.664 27.451 1.00 92.44 195 ARG A O 1
ATOM 1618 N N . ASN A 1 196 ? -5.566 5.917 27.533 1.00 93.75 196 ASN A N 1
ATOM 1619 C CA . ASN A 1 196 ? -6.488 6.007 28.663 1.00 93.75 196 ASN A CA 1
ATOM 1620 C C . ASN A 1 196 ? -7.796 5.247 28.377 1.00 93.75 196 ASN A C 1
ATOM 1622 O O . ASN A 1 196 ? -8.193 4.383 29.154 1.00 93.75 196 ASN A O 1
ATOM 1626 N N . TYR A 1 197 ? -8.404 5.476 27.207 1.00 94.69 197 TYR A N 1
ATOM 1627 C CA . TYR A 1 197 ? -9.594 4.742 26.774 1.00 94.69 197 TYR A CA 1
ATOM 1628 C C . TYR A 1 197 ? -9.372 3.221 26.777 1.00 94.69 197 TYR A C 1
ATOM 1630 O O . TYR A 1 197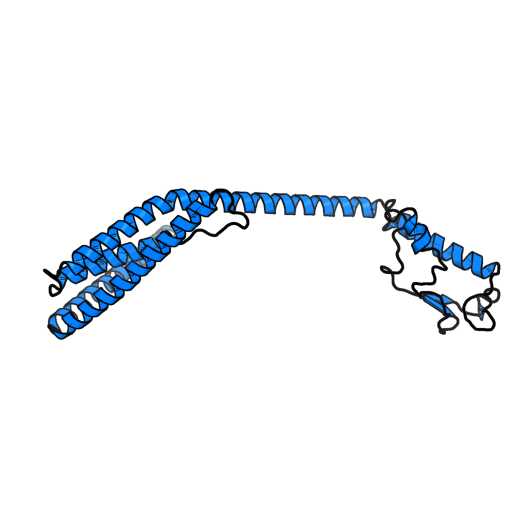 ? -10.177 2.469 27.320 1.00 94.69 197 TYR A O 1
ATOM 1638 N N . ARG A 1 198 ? -8.270 2.752 26.183 1.00 94.56 198 ARG A N 1
ATOM 1639 C CA . ARG A 1 198 ? -7.937 1.325 26.102 1.00 94.56 198 ARG A CA 1
ATOM 1640 C C . ARG A 1 198 ? -7.735 0.718 27.487 1.00 94.56 198 ARG A C 1
ATOM 1642 O O . ARG A 1 198 ? -8.206 -0.388 27.732 1.00 94.56 198 ARG A O 1
ATOM 1649 N N . ASP A 1 199 ? -7.033 1.417 28.368 1.00 95.56 199 ASP A N 1
ATOM 1650 C CA . ASP A 1 199 ? -6.721 0.921 29.704 1.00 95.56 199 ASP A CA 1
ATOM 1651 C C . ASP A 1 199 ? -8.007 0.831 30.549 1.00 95.56 199 ASP A C 1
ATOM 1653 O O . ASP A 1 199 ? -8.268 -0.219 31.135 1.00 95.56 199 ASP A O 1
ATOM 1657 N N . LYS A 1 200 ? -8.893 1.836 30.475 1.00 95.12 200 LYS A N 1
ATOM 1658 C CA . LYS A 1 200 ? -10.246 1.783 31.063 1.00 95.12 200 LYS A CA 1
ATOM 1659 C C . LYS A 1 200 ? -11.116 0.676 30.470 1.00 95.12 200 LYS A C 1
ATOM 1661 O O . LYS A 1 200 ? -11.847 0.008 31.194 1.00 95.12 200 LYS A O 1
ATOM 1666 N N . TYR A 1 201 ? -11.047 0.452 29.158 1.00 96.06 201 TYR A N 1
ATOM 1667 C CA . TYR A 1 201 ? -11.799 -0.619 28.499 1.00 96.06 201 TYR A CA 1
ATOM 1668 C C . TYR A 1 201 ? -11.322 -2.004 28.951 1.00 96.06 201 TYR A C 1
ATOM 1670 O O . TYR A 1 201 ? -12.133 -2.915 29.139 1.00 96.06 201 TYR A O 1
ATOM 1678 N N . ASN A 1 202 ? -10.013 -2.170 29.155 1.00 95.25 202 ASN A N 1
ATOM 1679 C CA . ASN A 1 202 ? -9.440 -3.394 29.709 1.00 95.25 202 ASN A CA 1
ATOM 1680 C C . ASN A 1 202 ? -9.862 -3.594 31.169 1.00 95.25 202 ASN A C 1
ATOM 1682 O O . ASN A 1 202 ? -10.250 -4.703 31.530 1.00 95.25 202 ASN A O 1
ATOM 1686 N N . GLU A 1 203 ? -9.845 -2.535 31.981 1.00 95.81 203 GLU A N 1
ATOM 1687 C CA . GLU A 1 203 ? -10.335 -2.559 33.364 1.00 95.81 203 GLU A CA 1
ATOM 1688 C C . GLU A 1 203 ? -11.816 -2.968 33.415 1.00 95.81 203 GLU A C 1
ATOM 1690 O O . GLU A 1 203 ? -12.177 -3.925 34.097 1.00 95.81 203 GLU A O 1
ATOM 1695 N N . PHE A 1 204 ? -12.666 -2.316 32.621 1.00 95.75 204 PHE A N 1
ATOM 1696 C CA . PHE A 1 204 ? -14.083 -2.653 32.483 1.00 95.75 204 PHE A CA 1
ATOM 1697 C C . PHE A 1 204 ? -14.286 -4.111 32.047 1.00 95.75 204 PHE A C 1
ATOM 1699 O O . PHE A 1 204 ? -15.067 -4.842 32.651 1.00 95.75 204 PHE A O 1
ATOM 1706 N N . SER A 1 205 ? -13.529 -4.565 31.044 1.00 94.62 205 SER A N 1
ATOM 1707 C CA . SER A 1 205 ? -13.562 -5.953 30.569 1.00 94.62 205 SER A CA 1
ATOM 1708 C C . SER A 1 205 ? -13.191 -6.959 31.659 1.00 94.62 205 SER A C 1
ATOM 1710 O O . SER A 1 205 ? -13.806 -8.023 31.742 1.00 94.62 205 SER A O 1
ATOM 1712 N N . ALA A 1 206 ? -12.189 -6.635 32.479 1.00 95.19 206 ALA A N 1
ATOM 1713 C CA . ALA A 1 206 ? -11.758 -7.476 33.586 1.00 95.19 206 ALA A CA 1
ATOM 1714 C C . ALA A 1 206 ? -12.840 -7.563 34.667 1.00 95.19 206 ALA A C 1
ATOM 1716 O O . ALA A 1 206 ? -13.164 -8.669 35.095 1.00 95.19 206 ALA A O 1
ATOM 1717 N N . TYR A 1 207 ? -13.463 -6.438 35.034 1.00 94.69 207 TYR A N 1
ATOM 1718 C CA . TYR A 1 207 ? -14.567 -6.447 35.992 1.00 94.69 207 TYR A CA 1
ATOM 1719 C C . TYR A 1 207 ? -15.779 -7.241 35.495 1.00 94.69 207 TYR A C 1
ATOM 1721 O O . TYR A 1 207 ? -16.367 -7.982 36.277 1.00 94.69 207 TYR A O 1
ATOM 1729 N N . ILE A 1 208 ? -16.152 -7.131 34.214 1.00 93.25 208 ILE A N 1
ATOM 1730 C CA . ILE A 1 208 ? -17.250 -7.939 33.661 1.00 93.25 208 ILE A CA 1
ATOM 1731 C C . ILE A 1 208 ? -16.927 -9.431 33.765 1.00 93.25 208 ILE A C 1
ATOM 1733 O O . ILE A 1 208 ? -17.776 -10.217 34.183 1.00 93.25 208 ILE A O 1
ATOM 1737 N N . LEU A 1 209 ? -15.704 -9.830 33.401 1.00 93.88 209 LEU A N 1
ATOM 1738 C CA . LEU A 1 209 ? -15.281 -11.225 33.493 1.00 93.88 209 LEU A CA 1
ATOM 1739 C C . LEU A 1 209 ? -15.309 -11.723 34.944 1.00 93.88 209 LEU A C 1
ATOM 1741 O O . LEU A 1 209 ? -15.840 -12.799 35.208 1.00 93.88 209 LEU A O 1
ATOM 1745 N N . GLU A 1 210 ? -14.773 -10.937 35.875 1.00 93.50 210 GLU A N 1
ATOM 1746 C CA . GLU A 1 210 ? -14.777 -11.249 37.305 1.00 93.50 210 GLU A CA 1
ATOM 1747 C C . GLU A 1 210 ? -16.208 -11.399 37.841 1.00 93.50 210 GLU A C 1
ATOM 1749 O O . GLU A 1 210 ? -16.540 -12.423 38.436 1.00 93.50 210 GLU A O 1
ATOM 1754 N N . MET A 1 211 ? -17.082 -10.428 37.564 1.00 92.19 211 MET A N 1
ATOM 1755 C CA . MET A 1 211 ? -18.485 -10.460 37.982 1.00 92.19 211 MET A CA 1
ATOM 1756 C C . MET A 1 211 ? -19.218 -11.672 37.410 1.00 92.19 211 MET A C 1
ATOM 1758 O O . MET A 1 211 ? -19.940 -12.340 38.144 1.00 92.19 211 MET A O 1
ATOM 1762 N N . LYS A 1 212 ? -18.983 -12.023 36.138 1.00 91.81 212 LYS A N 1
ATOM 1763 C CA . LYS A 1 212 ? -19.570 -13.226 35.527 1.00 91.81 212 LYS A CA 1
ATOM 1764 C C . LYS A 1 212 ? -19.139 -14.494 36.255 1.00 91.81 212 LYS A C 1
ATOM 1766 O O . LYS A 1 212 ? -19.959 -15.381 36.468 1.00 91.81 212 LYS A O 1
ATOM 1771 N N . LEU A 1 213 ? -17.866 -14.599 36.638 1.00 91.75 213 LEU A N 1
ATOM 1772 C CA . LEU A 1 213 ? -17.369 -15.752 37.393 1.00 91.75 213 LEU A CA 1
ATOM 1773 C C . LEU A 1 213 ? -18.018 -15.844 38.779 1.00 91.75 213 LEU A C 1
ATOM 1775 O O . LEU A 1 213 ? -18.401 -16.939 39.191 1.00 91.75 213 LEU A O 1
ATOM 1779 N N . ILE A 1 214 ? -18.174 -14.714 39.475 1.00 89.50 214 ILE A N 1
ATOM 1780 C CA . ILE A 1 214 ? -18.821 -14.676 40.793 1.00 89.50 214 ILE A CA 1
ATOM 1781 C C . ILE A 1 214 ? -20.305 -15.043 40.675 1.00 89.50 214 ILE A C 1
ATOM 1783 O O . ILE A 1 214 ? -20.760 -15.916 41.410 1.00 89.50 214 ILE A O 1
ATOM 1787 N N . VAL A 1 215 ? -21.041 -14.435 39.740 1.00 88.00 215 VAL A N 1
ATOM 1788 C CA . VAL A 1 215 ? -22.472 -14.711 39.513 1.00 88.00 215 VAL A CA 1
ATOM 1789 C C . VAL A 1 215 ? -22.688 -16.178 39.153 1.00 88.00 215 VAL A C 1
ATOM 1791 O O . VAL A 1 215 ? -23.479 -16.840 39.812 1.00 88.00 215 VAL A O 1
ATOM 1794 N N . ASN A 1 216 ? -21.906 -16.739 38.224 1.00 88.38 216 ASN A N 1
ATOM 1795 C CA . ASN A 1 216 ? -22.002 -18.160 37.866 1.00 88.38 216 ASN A CA 1
ATOM 1796 C C . ASN A 1 216 ? -21.743 -19.094 39.059 1.00 88.38 216 ASN A C 1
ATOM 1798 O O . ASN A 1 216 ? -22.365 -20.153 39.174 1.00 88.38 216 ASN A O 1
ATOM 1802 N N . LYS A 1 217 ? -20.807 -18.729 39.945 1.00 88.00 217 LYS A N 1
ATOM 1803 C CA . LYS A 1 217 ? -20.528 -19.500 41.160 1.00 88.00 217 LYS A CA 1
ATOM 1804 C C . LYS A 1 217 ? -21.706 -19.434 42.135 1.00 88.00 217 LYS A C 1
ATOM 1806 O O . LYS A 1 217 ? -22.125 -20.481 42.620 1.00 88.00 217 LYS A O 1
ATOM 1811 N N . LEU A 1 218 ? -22.242 -18.238 42.383 1.00 85.00 218 LEU A N 1
ATOM 1812 C CA . LEU A 1 218 ? -23.398 -18.036 43.261 1.00 85.00 218 LEU A CA 1
ATOM 1813 C C . LEU A 1 218 ? -24.636 -18.750 42.719 1.00 85.00 218 LEU A C 1
ATOM 1815 O O . LEU A 1 218 ? -25.273 -19.485 43.466 1.00 85.00 218 LEU A O 1
ATOM 1819 N N . ASP A 1 219 ? -24.911 -18.639 41.419 1.00 81.56 219 ASP A N 1
ATOM 1820 C CA . ASP A 1 219 ? -25.975 -19.390 40.751 1.00 81.56 219 ASP A CA 1
ATOM 1821 C C . ASP A 1 219 ? -25.782 -20.897 40.929 1.00 81.56 219 ASP A C 1
ATOM 1823 O O . ASP A 1 219 ? -26.719 -21.608 41.284 1.00 81.56 219 ASP A O 1
ATOM 1827 N N . SER A 1 220 ? -24.563 -21.417 40.745 1.00 82.88 220 SER A N 1
ATOM 1828 C CA . SER A 1 220 ? -24.291 -22.840 40.967 1.00 82.88 220 SER A CA 1
ATOM 1829 C C . SER A 1 220 ? -24.491 -23.274 42.423 1.00 82.88 220 SER A C 1
ATOM 1831 O O . SER A 1 220 ? -24.844 -24.434 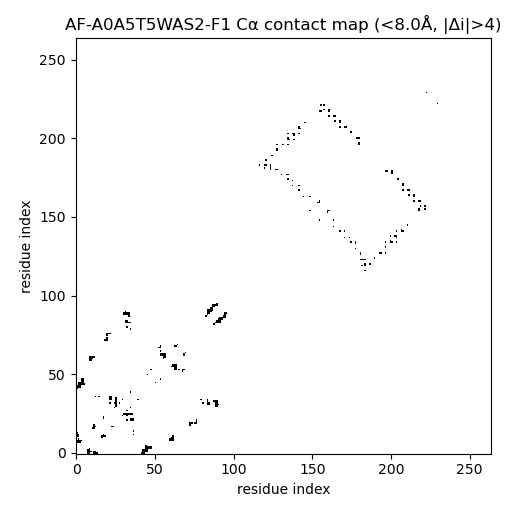42.645 1.00 82.88 220 SER A O 1
ATOM 1833 N N . GLU A 1 221 ? -24.215 -22.414 43.402 1.00 80.69 221 GLU A N 1
ATOM 1834 C CA . GLU A 1 221 ? -24.415 -22.695 44.828 1.00 80.69 221 GLU A CA 1
ATOM 1835 C C . GLU A 1 221 ? -25.903 -22.645 45.201 1.00 80.69 221 GLU A C 1
ATOM 1837 O O . GLU A 1 221 ? -26.403 -23.579 45.827 1.00 80.69 221 GLU A O 1
ATOM 1842 N N . LEU A 1 222 ? -26.632 -21.632 44.727 1.00 73.25 222 LEU A N 1
ATOM 1843 C CA . LEU A 1 22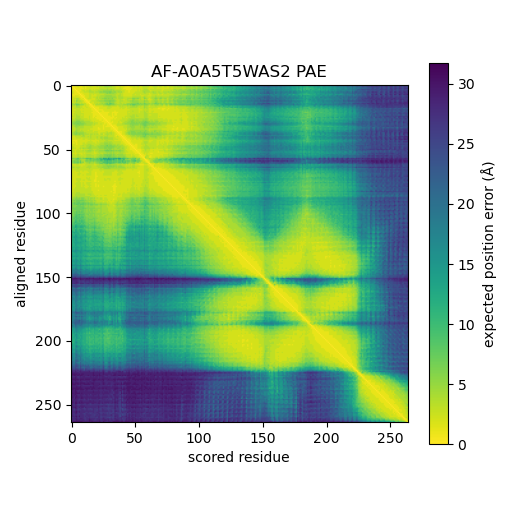2 ? -28.090 -21.513 44.840 1.00 73.25 222 LEU A CA 1
ATOM 1844 C C . LEU A 1 222 ? -28.816 -22.701 44.200 1.00 73.25 222 LEU A C 1
ATOM 1846 O O . LEU A 1 222 ? -29.730 -23.269 44.795 1.00 73.25 222 LEU A O 1
ATOM 1850 N N . ASN A 1 223 ? -28.355 -23.151 43.032 1.00 68.62 223 ASN A N 1
ATOM 1851 C CA . ASN A 1 223 ? -28.944 -24.289 42.329 1.00 68.62 223 ASN A CA 1
ATOM 1852 C C . ASN A 1 223 ? -28.827 -25.615 43.102 1.00 68.62 223 ASN A C 1
ATOM 1854 O O . ASN A 1 223 ? -29.618 -26.528 42.868 1.00 68.62 223 ASN A O 1
ATOM 1858 N N . LYS A 1 224 ? -27.868 -25.740 44.031 1.00 69.38 224 LYS A N 1
ATOM 1859 C CA . LYS A 1 224 ? -27.756 -26.916 44.913 1.00 69.38 224 LYS A CA 1
ATOM 1860 C C . LYS A 1 224 ? -28.769 -26.895 46.061 1.00 69.38 224 LYS A C 1
ATOM 1862 O O . LYS A 1 224 ? -29.023 -27.949 46.635 1.00 69.38 224 LYS A O 1
ATOM 1867 N N . LEU A 1 225 ? -29.317 -25.727 46.402 1.00 62.59 225 LEU A N 1
ATOM 1868 C CA . LEU A 1 225 ? -30.179 -25.524 47.569 1.00 62.59 225 LEU A CA 1
ATOM 1869 C C . LEU A 1 225 ? -31.674 -25.731 47.251 1.00 62.59 225 LEU A C 1
ATOM 1871 O O . LEU A 1 225 ? -32.385 -26.250 48.104 1.00 62.59 225 LEU A O 1
ATOM 1875 N N . GLU A 1 226 ? -32.142 -25.432 46.030 1.00 61.41 226 GLU A N 1
ATOM 1876 C CA . GLU A 1 226 ? -33.530 -25.707 45.592 1.00 61.41 226 GLU A CA 1
ATOM 1877 C C . GLU A 1 226 ? -33.641 -26.188 44.122 1.00 61.41 226 GLU A C 1
ATOM 1879 O O . GLU A 1 226 ? -33.976 -25.417 43.218 1.00 61.41 226 GLU A O 1
ATOM 1884 N N . PRO A 1 227 ? -33.443 -27.490 43.839 1.00 60.97 227 PRO A N 1
ATOM 1885 C CA . PRO A 1 227 ? -33.490 -28.028 42.471 1.00 60.97 227 PRO A CA 1
ATOM 1886 C C . PRO A 1 227 ? -34.853 -27.879 41.763 1.00 60.97 227 PRO A C 1
ATOM 1888 O O . PRO A 1 227 ? -34.922 -27.754 40.539 1.00 60.97 227 PRO A O 1
ATOM 1891 N N . SER A 1 228 ? -35.954 -27.892 42.521 1.00 65.25 228 SER A N 1
ATOM 1892 C CA . SER A 1 228 ? -37.327 -27.836 41.997 1.00 65.25 228 SER A CA 1
ATOM 1893 C C . SER A 1 228 ? -37.716 -26.444 41.484 1.00 65.25 228 SER A C 1
ATOM 1895 O O . SER A 1 228 ? -38.344 -26.333 40.427 1.00 65.25 228 SER A O 1
ATOM 1897 N N . LEU A 1 229 ? -37.308 -25.377 42.182 1.00 64.06 229 LEU A N 1
ATOM 1898 C CA . LEU A 1 229 ? -37.564 -23.990 41.780 1.00 64.06 229 LEU A CA 1
ATOM 1899 C C . LEU A 1 229 ? -36.765 -23.624 40.517 1.00 64.06 229 LEU A C 1
ATOM 1901 O O . LEU A 1 229 ? -37.257 -22.937 39.620 1.00 64.06 229 LEU A O 1
ATOM 1905 N N . VAL A 1 230 ? -35.546 -24.152 40.412 1.00 59.56 230 VAL A N 1
ATOM 1906 C CA . VAL A 1 230 ? -34.632 -23.980 39.274 1.00 59.56 230 VAL A CA 1
ATOM 1907 C C . VAL A 1 230 ? -35.178 -24.626 38.006 1.00 59.56 230 VAL A C 1
ATOM 1909 O O . VAL A 1 230 ? -35.180 -23.987 36.953 1.00 59.56 230 VAL A O 1
ATOM 1912 N N . GLY A 1 231 ? -35.695 -25.856 38.099 1.00 63.59 231 GLY A N 1
ATOM 1913 C CA . GLY A 1 231 ? -36.329 -26.532 36.966 1.00 63.59 231 GLY A CA 1
ATOM 1914 C C . GLY A 1 231 ? -37.492 -25.720 36.397 1.00 63.59 231 GLY A C 1
ATOM 1915 O O . GLY A 1 231 ? -37.572 -25.520 35.185 1.00 63.59 231 GLY A O 1
ATOM 1916 N N . LYS A 1 232 ? -38.336 -25.169 37.276 1.00 72.62 232 LYS A N 1
ATOM 1917 C CA . LYS A 1 232 ? -39.464 -24.315 36.885 1.00 72.62 232 LYS A CA 1
ATOM 1918 C C . LYS A 1 232 ? -38.997 -23.016 36.220 1.00 72.62 232 LYS A C 1
ATOM 1920 O O . LYS A 1 232 ? -39.455 -22.686 35.135 1.00 72.62 232 LYS A O 1
ATOM 1925 N N . ASN A 1 233 ? -38.004 -22.345 36.799 1.00 64.62 233 ASN A N 1
ATOM 1926 C CA . ASN A 1 233 ? -37.457 -21.098 36.262 1.00 64.62 233 ASN A CA 1
ATOM 1927 C C . ASN A 1 233 ? -36.724 -21.269 34.920 1.00 64.62 233 ASN A C 1
ATOM 1929 O O . ASN A 1 233 ? -36.823 -20.402 34.050 1.00 64.62 233 ASN A O 1
ATOM 1933 N N . HIS A 1 234 ? -35.981 -22.365 34.732 1.00 70.50 234 HIS A N 1
ATOM 1934 C CA . HIS A 1 234 ? -35.371 -22.690 33.440 1.00 70.50 234 HIS A CA 1
ATOM 1935 C C . HIS A 1 234 ? -36.427 -22.989 32.383 1.00 70.50 234 HIS A C 1
ATOM 1937 O O . HIS A 1 234 ? -36.273 -22.560 31.237 1.00 70.50 234 HIS A O 1
ATOM 1943 N N . LEU A 1 235 ? -37.488 -23.699 32.770 1.00 73.81 235 LEU A N 1
ATOM 1944 C CA . LEU A 1 235 ? -38.626 -23.963 31.905 1.00 73.81 235 LEU A CA 1
ATOM 1945 C C . LEU A 1 235 ? -39.276 -22.638 31.496 1.00 73.81 235 LEU A C 1
ATOM 1947 O O . LEU A 1 235 ? -39.354 -22.377 30.302 1.00 73.81 235 LEU A O 1
ATOM 1951 N N . ASP A 1 236 ? -39.578 -21.747 32.441 1.00 76.62 236 ASP A N 1
ATOM 1952 C CA . ASP A 1 236 ? -40.184 -20.436 32.174 1.00 76.62 236 ASP A CA 1
ATOM 1953 C C . ASP A 1 236 ? -39.294 -19.537 31.293 1.00 76.62 236 ASP A C 1
ATOM 1955 O O . ASP A 1 236 ? -39.775 -18.920 30.338 1.00 76.62 236 ASP A O 1
ATOM 1959 N N . LYS A 1 237 ? -37.976 -19.497 31.543 1.00 74.75 237 LYS A N 1
ATOM 1960 C CA . LYS A 1 237 ? -37.013 -18.734 30.722 1.00 74.75 237 LYS A CA 1
ATOM 1961 C C . LYS A 1 237 ? -36.947 -19.276 29.294 1.00 74.75 237 LYS A C 1
ATOM 1963 O O . LYS A 1 237 ? -37.011 -18.505 28.335 1.00 74.75 237 LYS A O 1
ATOM 1968 N N . ASN A 1 238 ? -36.838 -20.594 29.139 1.00 77.06 238 ASN A N 1
ATOM 1969 C CA . ASN A 1 238 ? -36.804 -21.229 27.824 1.00 77.06 238 ASN A CA 1
ATOM 1970 C C . ASN A 1 238 ? -38.144 -21.067 27.096 1.00 77.06 238 ASN A C 1
ATOM 1972 O O . ASN A 1 238 ? -38.143 -20.764 25.903 1.00 77.06 238 ASN A O 1
ATOM 1976 N N . GLN A 1 239 ? -39.268 -21.171 27.809 1.00 84.06 239 GLN A N 1
ATOM 1977 C CA . GLN A 1 239 ? -40.610 -20.905 27.293 1.00 84.06 239 GLN A CA 1
ATOM 1978 C C . GLN A 1 239 ? -40.708 -19.467 26.769 1.00 84.06 239 GLN A C 1
ATOM 1980 O O . GLN A 1 239 ? -41.160 -19.255 25.648 1.00 84.06 239 GLN A O 1
ATOM 1985 N N . GLY A 1 240 ? -40.210 -18.483 27.526 1.00 85.31 240 GLY A N 1
ATOM 1986 C CA . GLY A 1 240 ? -40.173 -17.078 27.115 1.00 85.31 240 GLY A CA 1
ATOM 1987 C C . GLY A 1 240 ? -39.343 -16.844 25.848 1.00 85.31 240 GLY A C 1
ATOM 1988 O O . GLY A 1 240 ? -39.805 -16.179 24.920 1.00 85.31 240 GLY A O 1
ATOM 1989 N N . ILE A 1 241 ? -38.149 -17.442 25.760 1.00 81.31 241 ILE A N 1
ATOM 1990 C CA . ILE A 1 241 ? -37.283 -17.343 24.571 1.00 81.31 241 ILE A CA 1
ATOM 1991 C C . ILE A 1 241 ? -37.939 -18.006 23.349 1.00 81.31 241 ILE A C 1
ATOM 1993 O O . ILE A 1 241 ? -37.888 -17.451 22.247 1.00 81.31 241 ILE A O 1
ATOM 1997 N N . ILE A 1 242 ? -38.555 -19.180 23.524 1.00 84.12 242 ILE A N 1
ATOM 1998 C CA . ILE A 1 242 ? -39.255 -19.905 22.453 1.00 84.12 242 ILE A CA 1
ATOM 1999 C C . ILE A 1 242 ? -40.470 -19.106 21.979 1.00 84.12 242 ILE A C 1
ATOM 2001 O O . ILE A 1 242 ? -40.618 -18.901 20.775 1.00 84.12 242 ILE A O 1
ATOM 2005 N N . ASN A 1 243 ? -41.280 -18.587 22.902 1.00 89.69 243 ASN A N 1
ATOM 2006 C CA . ASN A 1 243 ? -42.449 -17.773 22.582 1.00 89.69 243 ASN A CA 1
ATOM 2007 C C . ASN A 1 243 ? -42.046 -16.503 21.829 1.00 89.69 243 ASN A C 1
ATOM 2009 O O . ASN A 1 243 ? -42.612 -16.216 20.781 1.00 89.69 243 ASN A O 1
ATOM 2013 N N . ALA A 1 244 ? -41.005 -15.793 22.275 1.00 85.69 244 ALA A N 1
ATOM 2014 C CA . ALA A 1 244 ? -40.506 -14.612 21.572 1.00 85.69 244 ALA A CA 1
ATOM 2015 C C . ALA A 1 244 ? -40.056 -14.931 20.132 1.00 85.69 244 ALA A C 1
ATOM 2017 O O . ALA A 1 244 ? -40.303 -14.149 19.209 1.00 85.69 244 ALA A O 1
ATOM 2018 N N . ARG A 1 245 ? -39.424 -16.094 19.912 1.00 88.31 245 ARG A N 1
ATOM 2019 C CA . ARG A 1 245 ? -39.045 -16.555 18.565 1.00 88.31 245 ARG A CA 1
ATOM 2020 C C . ARG A 1 245 ? -40.259 -16.941 17.722 1.00 88.31 245 ARG A C 1
ATOM 2022 O O . ARG A 1 245 ? -40.308 -16.549 16.560 1.00 88.31 245 ARG A O 1
ATOM 2029 N N . LEU A 1 246 ? -41.223 -17.666 18.290 1.00 89.00 246 LEU A N 1
ATOM 2030 C CA . LEU A 1 246 ? -42.465 -18.047 17.613 1.00 89.00 246 LEU A CA 1
ATOM 2031 C C . LEU A 1 246 ? -43.260 -16.816 17.180 1.00 89.00 246 LEU A C 1
ATOM 2033 O O . LEU A 1 246 ? -43.626 -16.728 16.012 1.00 89.00 246 LEU A O 1
ATOM 2037 N N . THR A 1 247 ? -43.435 -15.830 18.062 1.00 91.31 247 THR A N 1
ATOM 2038 C CA . THR A 1 247 ? -44.107 -14.566 17.730 1.00 91.31 247 THR A CA 1
ATOM 2039 C C . THR A 1 247 ? -43.383 -13.838 16.603 1.00 91.31 247 THR A C 1
ATOM 2041 O O . THR A 1 247 ? -44.010 -13.380 15.652 1.00 91.31 247 THR A O 1
ATOM 2044 N N . LYS A 1 248 ? -42.045 -13.782 16.647 1.00 89.75 248 LYS A N 1
ATOM 2045 C CA . LYS A 1 248 ? -41.252 -13.167 15.576 1.00 89.75 248 LYS A CA 1
ATOM 2046 C C . LYS A 1 248 ? -41.430 -13.887 14.234 1.00 89.75 248 LYS A C 1
ATOM 2048 O O . LYS A 1 248 ? -41.531 -13.221 13.206 1.00 89.75 248 LYS A O 1
ATOM 2053 N N . PHE A 1 249 ? -41.452 -15.221 14.225 1.00 92.19 249 PHE A N 1
ATOM 2054 C CA . PHE A 1 249 ? -41.668 -15.993 13.001 1.00 92.19 249 PHE A CA 1
ATOM 2055 C C . PHE A 1 249 ? -43.101 -15.875 12.482 1.00 92.19 249 PHE A C 1
ATOM 2057 O O . PHE A 1 249 ? -43.260 -15.681 11.281 1.00 92.19 249 PHE A O 1
ATOM 2064 N N . SER A 1 250 ? -44.110 -15.916 13.358 1.00 91.44 250 SER A N 1
ATOM 2065 C CA . SER A 1 250 ? -45.514 -15.698 12.987 1.00 91.44 250 SER A CA 1
ATOM 2066 C C . SER A 1 250 ? -45.684 -14.341 12.319 1.00 91.44 250 SER A C 1
ATOM 2068 O O . SER A 1 250 ? -46.121 -14.283 11.177 1.00 91.44 250 SER A O 1
ATOM 2070 N N . ASN A 1 251 ? -45.194 -13.271 12.955 1.00 90.50 251 ASN A N 1
ATOM 2071 C CA . ASN A 1 251 ? -45.263 -11.923 12.392 1.00 90.50 251 ASN A CA 1
ATOM 2072 C C . ASN A 1 251 ? -44.570 -11.836 11.023 1.00 90.50 251 ASN A C 1
ATOM 2074 O O . ASN A 1 251 ? -45.081 -11.191 10.116 1.00 90.50 251 ASN A O 1
ATOM 2078 N N . ASN A 1 252 ? -43.427 -12.508 10.838 1.00 90.25 252 ASN A N 1
ATOM 2079 C CA . ASN A 1 252 ? -42.737 -12.517 9.545 1.00 90.25 252 ASN A CA 1
ATOM 2080 C C . ASN A 1 252 ? -43.520 -13.277 8.462 1.00 90.25 252 ASN A C 1
ATOM 2082 O O . ASN A 1 252 ? -43.521 -12.868 7.301 1.00 90.25 252 ASN A O 1
ATOM 2086 N N . ILE A 1 253 ? -44.159 -14.391 8.831 1.00 91.12 253 ILE A N 1
ATOM 2087 C CA . ILE A 1 253 ? -45.018 -15.163 7.930 1.00 91.12 253 ILE A CA 1
ATOM 2088 C C . ILE A 1 253 ? -46.231 -14.319 7.548 1.00 91.12 253 ILE A C 1
ATOM 2090 O O . ILE A 1 253 ? -46.483 -14.187 6.355 1.00 91.12 253 ILE A O 1
ATOM 2094 N N . ASP A 1 254 ? -46.898 -13.694 8.519 1.00 91.38 254 ASP A N 1
ATOM 2095 C CA . ASP A 1 254 ? -48.067 -12.834 8.314 1.00 91.38 254 ASP A CA 1
ATOM 2096 C C . ASP A 1 254 ? -47.738 -11.611 7.450 1.00 91.38 254 ASP A C 1
ATOM 2098 O O . ASP A 1 254 ? -48.490 -11.250 6.547 1.00 91.38 254 ASP A O 1
ATOM 2102 N N . GLU A 1 255 ? -46.584 -10.977 7.660 1.00 90.06 255 GLU A N 1
ATOM 2103 C CA . GLU A 1 255 ? -46.105 -9.900 6.788 1.00 90.06 255 GLU A CA 1
ATOM 2104 C C . GLU A 1 255 ? -45.907 -10.386 5.346 1.00 90.06 255 GLU A C 1
ATOM 2106 O O . GLU A 1 255 ? -46.309 -9.705 4.398 1.00 90.06 255 GLU A O 1
ATOM 2111 N N . LYS A 1 256 ? -45.315 -11.572 5.156 1.00 88.62 256 LYS A N 1
ATOM 2112 C CA . LYS A 1 256 ? -45.066 -12.137 3.823 1.00 88.62 256 LYS A CA 1
ATOM 2113 C C . LYS A 1 256 ? -46.338 -12.625 3.133 1.00 88.62 256 LYS A C 1
ATOM 2115 O O . LYS A 1 256 ? -46.471 -12.404 1.930 1.00 88.62 256 LYS A O 1
ATOM 2120 N N . THR A 1 257 ? -47.267 -13.256 3.847 1.00 88.25 257 THR A N 1
ATOM 2121 C CA . THR A 1 257 ? -48.566 -13.678 3.301 1.00 88.25 257 THR A CA 1
ATOM 2122 C C . THR A 1 257 ? -49.424 -12.469 2.952 1.00 88.25 257 THR A C 1
ATOM 2124 O O . THR A 1 257 ? -49.960 -12.426 1.849 1.00 88.25 257 THR A O 1
ATOM 2127 N N . ASN A 1 258 ? -49.467 -11.432 3.795 1.00 87.88 258 ASN A N 1
ATOM 2128 C CA . ASN A 1 258 ? -50.139 -10.171 3.465 1.00 87.88 258 ASN A CA 1
ATOM 2129 C C . ASN A 1 258 ? -49.498 -9.467 2.259 1.00 87.88 258 ASN A C 1
ATOM 2131 O O . ASN A 1 258 ? -50.203 -8.906 1.421 1.00 87.88 258 ASN A O 1
ATOM 2135 N N . ALA A 1 259 ? -48.169 -9.502 2.130 1.00 85.25 259 ALA A N 1
ATOM 2136 C CA . ALA A 1 259 ? -47.482 -8.968 0.955 1.00 85.25 259 ALA A CA 1
ATOM 2137 C C . ALA A 1 259 ? -47.794 -9.762 -0.329 1.00 85.25 259 ALA A C 1
ATOM 2139 O O . ALA A 1 259 ? -47.861 -9.168 -1.405 1.00 85.25 259 ALA A O 1
ATOM 2140 N N . LEU A 1 260 ? -47.992 -11.081 -0.230 1.00 83.50 260 LEU A N 1
ATOM 2141 C CA . LEU A 1 260 ? -48.421 -11.933 -1.344 1.00 83.50 260 LEU A CA 1
ATOM 2142 C C . LEU A 1 260 ? -49.886 -11.679 -1.724 1.00 83.50 260 LEU A C 1
ATOM 2144 O O . LEU A 1 260 ? -50.166 -11.496 -2.904 1.00 83.50 260 LEU A O 1
ATOM 2148 N N . LEU A 1 261 ? -50.785 -11.578 -0.740 1.00 82.19 261 LEU A N 1
ATOM 2149 C CA . LEU A 1 261 ? -52.206 -11.256 -0.935 1.00 82.19 261 LEU A CA 1
ATOM 2150 C C . LEU A 1 261 ? -52.439 -9.847 -1.496 1.00 82.19 261 LEU A C 1
ATOM 2152 O O . LEU A 1 261 ? -53.472 -9.606 -2.093 1.00 82.19 261 LEU A O 1
ATOM 2156 N N . LYS A 1 262 ? -51.499 -8.910 -1.315 1.00 81.06 262 LYS A N 1
ATOM 2157 C CA . LYS A 1 262 ? -51.544 -7.582 -1.956 1.00 81.06 262 LYS A CA 1
ATOM 2158 C C . LYS A 1 262 ? -51.056 -7.576 -3.408 1.00 81.06 262 LYS A C 1
ATOM 2160 O O . LYS A 1 262 ? -51.218 -6.567 -4.089 1.00 81.06 262 LYS A O 1
ATOM 2165 N N . LYS A 1 263 ? -50.366 -8.632 -3.848 1.00 76.88 263 LYS A N 1
ATOM 2166 C CA . LYS A 1 263 ? -49.832 -8.769 -5.215 1.00 76.88 263 LYS A CA 1
ATOM 2167 C C . LYS A 1 263 ? -50.734 -9.599 -6.134 1.00 76.88 263 LYS A C 1
ATOM 2169 O O . LYS A 1 263 ? -50.457 -9.638 -7.330 1.00 76.88 263 LYS A O 1
ATOM 2174 N N . TRP A 1 264 ? -51.738 -10.262 -5.574 1.00 57.41 264 TRP A N 1
ATOM 2175 C CA . TRP A 1 264 ? -52.807 -10.978 -6.268 1.00 57.41 264 TRP A CA 1
ATOM 2176 C C . TRP A 1 264 ? -54.120 -10.225 -6.074 1.00 57.41 264 TRP A C 1
ATOM 2178 O O . TRP A 1 264 ? -54.982 -10.344 -6.967 1.00 57.41 264 TRP A O 1
#

Nearest PDB structures (foldseek):
  2lrl-assembly1_A  TM=4.668E-01  e=7.537E+00  Escherichia coli K-12
  2lrk-assembly1_A  TM=3.545E-01  e=7.537E+00  Escherichia coli K-12
  2wy2-assembly1_C  TM=3.616E-01  e=8.363E+00  Escherichia coli

Radius of gyration: 40.82 Å; Cα contacts (8 Å, |Δi|>4): 200; chains: 1; bounding box: 97×42×98 Å

Sequence (264 aa):
MVFRDNLRVLPYGRVDNDFFQIEERRSWNAGRYYWSNRRIFGFISITQSNNKELKDKSGREGFIRNQAARELKTLVSDLLTSLADRYFGGKSEDRKELLEQVKREKELRKSAQQQARKSTQKSFSEALKTQTPVLDASLEAVKKLKTKLDSNQNKHDYNYIKEIDADLANLESLRTEIKTPTKPPKIGVYEERYRNYRDKYNEFSAYILEMKLIVNKLDSELNKLEPSLVGKNHLDKNQGIINARLTKFSNNIDEKTNALLKKW

Secondary structure (DSSP, 8-state):
-EEETTEE-BTTT-TT--TT-HHHHHHH-TTTS---TTT----EEE-TTT-TTSPBPTTSBSB-SSHHHHHHHHHHHHHHHHHIIIIISTT-HHHHHHHHHHHHHHHHHHHHHHHHHHHHHHHHHHHHHHHHHHHHHHHHHHHHHHHHHHT-TTTT-HHHHHHHHHHHHHHHHHHHHH------S--GGGHHHHHHHHHHHHHHHHHHHHHHHHHHHHHHHHHHH-HHHHHHHHHHHHHHHHHHHHHHHHHHHHHHHHHHHTT-

Solvent-accessible surface area (backbone atoms only — not comparable to full-atom values): 14570 Å² total; per-residue (Å²): 59,36,26,47,72,88,38,78,36,36,60,49,66,39,93,93,40,60,80,52,40,45,54,64,50,17,71,78,37,57,57,44,37,49,60,36,81,92,78,59,85,68,71,47,82,46,47,58,88,86,36,68,75,55,38,67,34,98,84,50,69,30,66,42,95,48,68,50,46,51,50,54,32,49,54,52,37,48,50,54,48,50,51,13,39,60,52,64,4,67,68,6,62,65,36,51,55,52,51,53,51,55,48,52,52,49,50,52,53,52,51,53,53,50,50,51,51,51,50,44,46,48,54,33,55,47,44,52,66,62,36,47,64,54,49,53,55,49,40,51,50,51,52,52,51,49,53,62,58,68,66,56,85,52,76,85,38,68,68,57,52,51,52,51,50,54,54,50,51,52,53,50,52,50,51,70,72,59,49,88,64,72,81,50,99,75,60,69,91,48,47,64,62,50,50,53,50,51,53,52,50,50,52,38,52,49,52,53,52,51,50,51,54,52,50,55,49,46,50,57,54,53,50,73,75,43,60,70,63,48,54,52,51,53,48,53,53,51,48,50,55,50,49,56,49,49,53,53,50,49,52,52,49,53,53,50,52,52,55,50,63,72,75,106

pLDDT: mean 88.58, std 8.11, range [57.41, 96.38]

Organism: Salmonella enterica (NCBI:txid28901)